Protein AF-A0A1G6SFF8-F1 (afdb_monomer_lite)

Secondary structure (DSSP, 8-state):
----------PPP--TT------EE--TT--EE----S-B-TT--B---PPPPEEEEEEEEEETTEEEEEEEEEEBSSEEEEEEEEESSSSS-EEEEEEE--SGGG-BSS-EEEEEE--HHHHHHHHHHHHHHHHHHGGG-GGGTTHHHHHHHHHHHHHSS---------------EEEEEEEETTS-EEEPPPEEPEE-

Sequence (200 aa):
MLSCIIHIGVQAQAGAANIYGASGSGAAGTTSVDWVLGSISADGIPVSAVLPVHFGAITASFNSNGLLVKWATETETNNDHFDIEVSEDGVYFKKIATIASTAPGGNSTTPLQYEYQSTQTEIALALGLALLCYAGLFSKRKKYRYLPALVLLLAVAAQSSCTKKDRELQTTRHHLYLRIAQVDKDGAKTYSRIIKVTEE

pLDDT: mean 70.11, std 21.37, range [30.0, 97.94]

Organism: Niabella drilacis (strain DSM 25811 / CCM 8410 / CCUG 62505 / LMG 26954 / E90) (NCBI:txid1285928)

Structure (mmCIF, N/CA/C/O backbone):
data_AF-A0A1G6SFF8-F1
#
_entry.id   AF-A0A1G6SFF8-F1
#
loop_
_atom_site.group_PDB
_atom_site.id
_atom_site.type_symbol
_atom_site.label_atom_id
_atom_site.label_alt_id
_atom_site.label_comp_id
_atom_site.label_asym_id
_atom_site.label_entity_id
_atom_site.label_seq_id
_atom_site.pdbx_PDB_ins_code
_atom_site.Cartn_x
_atom_site.Cartn_y
_atom_site.Cartn_z
_atom_site.occupancy
_atom_site.B_iso_or_equiv
_atom_site.auth_seq_id
_atom_site.auth_comp_id
_atom_site.auth_asym_id
_atom_site.auth_atom_id
_atom_site.pdbx_PDB_model_num
ATOM 1 N N . MET A 1 1 ? 6.351 -13.046 -68.580 1.00 37.34 1 MET A N 1
ATOM 2 C CA . MET A 1 1 ? 6.299 -13.765 -67.291 1.00 37.34 1 MET A CA 1
ATOM 3 C C . MET A 1 1 ? 5.370 -12.982 -66.377 1.00 37.34 1 MET A C 1
ATOM 5 O O . MET A 1 1 ? 5.732 -11.882 -65.985 1.00 37.34 1 MET A O 1
ATOM 9 N N . LEU A 1 2 ? 4.142 -13.459 -66.152 1.00 33.34 2 LEU A N 1
ATOM 10 C CA . LEU A 1 2 ? 3.214 -12.827 -65.207 1.00 33.34 2 LEU A CA 1
ATOM 11 C C . LEU A 1 2 ? 3.575 -13.295 -63.792 1.00 33.34 2 LEU A C 1
ATOM 13 O O . LEU A 1 2 ? 3.591 -14.497 -63.540 1.00 33.34 2 LEU A O 1
ATOM 17 N N . SER A 1 3 ? 3.876 -12.358 -62.892 1.00 33.50 3 SER A N 1
ATOM 18 C CA . SER A 1 3 ? 4.116 -12.645 -61.475 1.00 33.50 3 SER A CA 1
ATOM 19 C C . SER A 1 3 ? 2.781 -12.624 -60.730 1.00 33.50 3 SER A C 1
ATOM 21 O O . SER A 1 3 ? 2.080 -11.613 -60.738 1.00 33.50 3 SER A O 1
ATOM 23 N N . CYS A 1 4 ? 2.395 -13.755 -60.140 1.00 30.00 4 CYS A N 1
ATOM 24 C CA . CYS A 1 4 ? 1.180 -13.889 -59.341 1.00 30.00 4 CYS A CA 1
ATOM 25 C C . CYS A 1 4 ? 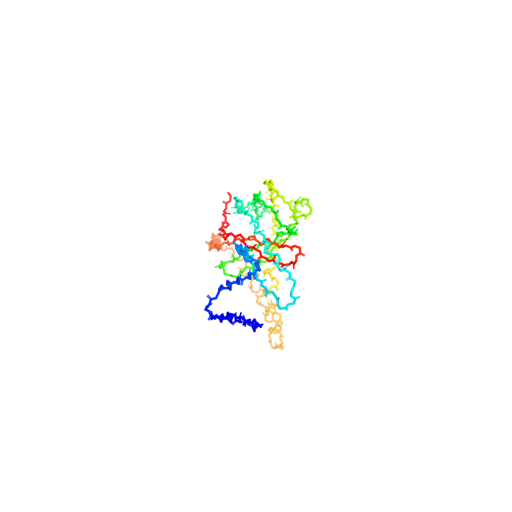1.490 -13.456 -57.899 1.00 30.00 4 CYS A C 1
ATOM 27 O O . CYS A 1 4 ? 2.238 -14.134 -57.198 1.00 30.00 4 CYS A O 1
ATOM 29 N N . ILE A 1 5 ? 0.954 -12.312 -57.464 1.00 43.66 5 ILE A N 1
ATOM 30 C CA . ILE A 1 5 ? 1.076 -11.842 -56.077 1.00 43.66 5 ILE A CA 1
ATOM 31 C C . ILE A 1 5 ? -0.034 -12.504 -55.258 1.00 43.66 5 ILE A C 1
ATOM 33 O O . ILE A 1 5 ? -1.205 -12.140 -55.372 1.00 43.66 5 ILE A O 1
ATOM 37 N N . ILE A 1 6 ? 0.335 -13.481 -54.432 1.00 38.00 6 ILE A N 1
ATOM 38 C CA . ILE A 1 6 ? -0.580 -14.164 -53.514 1.00 38.00 6 ILE A CA 1
ATOM 39 C C . ILE A 1 6 ? -0.851 -13.220 -52.334 1.00 38.00 6 ILE A C 1
ATOM 41 O O . ILE A 1 6 ? 0.015 -13.018 -51.488 1.00 38.00 6 ILE A O 1
ATOM 45 N N . HIS A 1 7 ? -2.042 -12.621 -52.275 1.00 35.09 7 HIS A N 1
ATOM 46 C CA . HIS A 1 7 ? -2.503 -11.921 -51.074 1.00 35.09 7 HIS A CA 1
ATOM 47 C C . HIS A 1 7 ? -3.062 -12.959 -50.097 1.00 35.09 7 HIS A C 1
ATOM 49 O O . HIS A 1 7 ? -4.143 -13.504 -50.316 1.00 35.09 7 HIS A O 1
ATOM 55 N N . ILE A 1 8 ? -2.324 -13.252 -49.026 1.00 44.06 8 ILE A N 1
ATOM 56 C CA . ILE A 1 8 ? -2.819 -14.087 -47.928 1.00 44.06 8 ILE A CA 1
ATOM 57 C C . ILE A 1 8 ? -3.616 -13.173 -46.995 1.00 44.06 8 ILE A C 1
ATOM 59 O O . ILE A 1 8 ? -3.046 -12.407 -46.222 1.00 44.06 8 ILE A O 1
ATOM 63 N N . GLY A 1 9 ? -4.944 -13.211 -47.102 1.00 38.75 9 GLY A N 1
ATOM 64 C CA . GLY A 1 9 ? -5.820 -12.544 -46.144 1.00 38.75 9 GLY A CA 1
ATOM 65 C C . GLY A 1 9 ? -5.800 -13.290 -44.811 1.00 38.75 9 GLY A C 1
ATOM 66 O O . GLY A 1 9 ? -6.226 -14.440 -44.747 1.00 38.75 9 GLY A O 1
ATOM 67 N N . VAL A 1 10 ? -5.314 -12.650 -43.746 1.00 43.84 10 VAL A N 1
ATOM 68 C CA . VAL A 1 10 ? -5.436 -13.168 -42.376 1.00 43.84 10 VAL A CA 1
ATOM 69 C C . VAL A 1 10 ? -6.787 -12.714 -41.829 1.00 43.84 10 VAL A C 1
ATOM 71 O O . VAL A 1 10 ? -6.997 -11.525 -41.598 1.00 43.84 10 VAL A O 1
ATOM 74 N N . GLN A 1 11 ? -7.726 -13.644 -41.646 1.00 40.47 11 GLN A N 1
ATOM 75 C CA . GLN A 1 11 ? -8.959 -13.361 -40.911 1.00 40.47 11 GLN A CA 1
ATOM 76 C C . GLN A 1 11 ? -8.717 -13.602 -39.418 1.00 40.47 11 GLN A C 1
ATOM 78 O O . GLN A 1 11 ? -8.433 -14.723 -39.003 1.00 40.47 11 GLN A O 1
ATOM 83 N N . ALA A 1 12 ? -8.822 -12.543 -38.614 1.00 43.62 12 ALA A N 1
ATOM 84 C CA . ALA A 1 12 ? -8.830 -12.640 -37.160 1.00 43.62 12 ALA A CA 1
ATOM 85 C C . ALA A 1 12 ? -10.272 -12.840 -36.674 1.00 43.62 12 ALA A C 1
ATOM 87 O O . ALA A 1 12 ? -11.146 -12.023 -36.967 1.00 43.62 12 ALA A O 1
ATOM 88 N N . GLN A 1 13 ? -10.527 -13.914 -35.926 1.00 38.78 13 GLN A N 1
ATOM 89 C CA . GLN A 1 13 ? -11.808 -14.136 -35.261 1.00 38.78 13 GLN A CA 1
ATOM 90 C C . GLN A 1 13 ? -11.677 -13.768 -33.783 1.00 38.78 13 GLN A C 1
ATOM 92 O O . GLN A 1 13 ? -10.870 -14.347 -33.059 1.00 38.78 13 GLN A O 1
ATOM 97 N N . ALA A 1 14 ? -12.460 -12.782 -33.344 1.00 37.31 14 ALA A N 1
ATOM 98 C CA . ALA A 1 14 ? -12.463 -12.325 -31.961 1.00 37.31 14 ALA A CA 1
ATOM 99 C C . ALA A 1 14 ? -13.155 -13.360 -31.057 1.00 37.31 14 ALA A C 1
ATOM 101 O O . ALA A 1 14 ? -14.374 -13.522 -31.092 1.00 37.31 14 ALA A O 1
ATOM 102 N N . GLY A 1 15 ? -12.361 -14.061 -30.249 1.00 37.97 15 GLY A N 1
ATOM 103 C CA . GLY A 1 15 ? -12.801 -14.790 -29.061 1.00 37.97 15 GLY A CA 1
ATOM 104 C C . GLY A 1 15 ? -12.336 -14.043 -27.812 1.00 37.97 15 GLY A C 1
ATOM 105 O O . GLY A 1 15 ? -11.288 -13.402 -27.829 1.00 37.97 15 GLY A O 1
ATOM 106 N N . ALA A 1 16 ? -13.143 -14.067 -26.753 1.00 41.59 16 ALA A N 1
ATOM 107 C CA . ALA A 1 16 ? -12.970 -13.230 -25.572 1.00 41.59 16 ALA A CA 1
ATOM 108 C C . ALA A 1 16 ? -11.544 -13.263 -24.968 1.00 41.59 16 ALA A C 1
ATOM 110 O O . ALA A 1 16 ? -10.997 -14.321 -24.666 1.00 41.59 16 ALA A O 1
ATOM 111 N N . ALA A 1 17 ? -11.033 -12.052 -24.726 1.00 44.47 17 ALA A N 1
ATOM 112 C CA . ALA A 1 17 ? -9.990 -11.659 -23.775 1.00 44.47 17 ALA A CA 1
ATOM 113 C C . ALA A 1 17 ? -8.496 -11.838 -24.106 1.00 44.47 17 ALA A C 1
ATOM 115 O O . ALA A 1 17 ? -7.701 -11.381 -23.296 1.00 44.47 17 ALA A O 1
ATOM 116 N N . ASN A 1 18 ? -8.075 -12.347 -25.269 1.00 42.41 18 ASN A N 1
ATOM 117 C CA . ASN A 1 18 ? -6.662 -12.258 -25.684 1.00 42.41 18 ASN A CA 1
ATOM 118 C C . ASN A 1 18 ? -6.544 -12.015 -27.199 1.00 42.41 18 ASN A C 1
ATOM 120 O O . ASN A 1 18 ? -7.033 -12.817 -27.992 1.00 42.41 18 ASN A O 1
ATOM 124 N N . ILE A 1 19 ? -5.894 -10.917 -27.610 1.00 48.34 19 ILE A N 1
ATOM 125 C CA . ILE A 1 19 ? -5.538 -10.673 -29.017 1.00 48.34 19 ILE A CA 1
ATOM 126 C C . ILE A 1 19 ? -4.121 -11.205 -29.235 1.00 48.34 19 ILE A C 1
ATOM 128 O O . ILE A 1 19 ? -3.152 -10.597 -28.794 1.00 48.34 19 ILE A O 1
ATOM 132 N N . TYR A 1 20 ? -3.998 -12.331 -29.936 1.00 44.62 20 TYR A N 1
ATOM 133 C CA . TYR A 1 20 ? -2.717 -12.801 -30.460 1.00 44.62 20 TYR A CA 1
ATOM 134 C C . TYR A 1 20 ? -2.525 -12.195 -31.853 1.00 44.62 20 TYR A C 1
ATOM 136 O O . TYR A 1 20 ? -3.113 -12.660 -32.828 1.00 44.62 20 TYR A O 1
ATOM 144 N N . GLY A 1 21 ? -1.755 -11.113 -31.943 1.00 48.28 21 GLY A N 1
ATOM 145 C CA . GLY A 1 21 ? -1.342 -10.540 -33.220 1.00 48.28 21 GLY A CA 1
ATOM 146 C C . GLY A 1 21 ? -0.004 -11.132 -33.644 1.00 48.28 21 GLY A C 1
ATOM 147 O O . GLY A 1 21 ? 0.991 -10.930 -32.959 1.00 48.28 21 GLY A O 1
ATOM 148 N N . ALA A 1 22 ? 0.039 -11.841 -34.770 1.00 47.97 22 ALA A N 1
ATOM 149 C CA . ALA A 1 22 ? 1.293 -12.179 -35.433 1.00 47.97 22 ALA A CA 1
ATOM 150 C C . ALA A 1 22 ? 1.462 -11.244 -36.633 1.00 47.97 22 ALA A C 1
ATOM 152 O O . ALA A 1 22 ? 0.598 -11.200 -37.509 1.00 47.97 22 ALA A O 1
ATOM 153 N N . SER A 1 23 ? 2.570 -10.507 -36.687 1.00 47.44 23 SER A N 1
ATOM 154 C CA . SER A 1 23 ? 3.011 -9.876 -37.930 1.00 47.44 23 SER A CA 1
ATOM 155 C C . SER A 1 23 ? 4.281 -10.579 -38.389 1.00 47.44 23 SER A C 1
ATOM 157 O O . SER A 1 23 ? 5.197 -10.805 -37.602 1.00 47.44 23 SER A O 1
ATOM 159 N N . GLY A 1 24 ? 4.290 -11.009 -39.647 1.00 45.56 24 GLY A N 1
ATOM 160 C CA . GLY A 1 24 ? 5.451 -11.614 -40.280 1.00 45.56 24 GLY A CA 1
ATOM 161 C C . GLY A 1 24 ? 5.986 -10.667 -41.339 1.00 45.56 24 GLY A C 1
ATOM 162 O O . GLY A 1 24 ? 5.231 -10.201 -42.190 1.00 45.56 24 GLY A O 1
ATOM 163 N N . SER A 1 25 ? 7.291 -10.420 -41.325 1.00 51.31 25 SER A N 1
ATOM 164 C CA . SER A 1 25 ? 7.998 -10.005 -42.532 1.00 51.31 25 SER A CA 1
ATOM 165 C C . SER A 1 25 ? 9.124 -11.000 -42.778 1.00 51.31 25 SER A C 1
ATOM 167 O O . SER A 1 25 ? 9.788 -11.444 -41.841 1.00 51.31 25 SER A O 1
ATOM 169 N N . GLY A 1 26 ? 9.278 -11.425 -44.027 1.00 43.94 26 GLY A N 1
ATOM 170 C CA . GLY A 1 26 ? 10.286 -12.400 -44.411 1.00 43.94 26 GLY A CA 1
ATOM 171 C C . GLY A 1 26 ? 10.585 -12.306 -45.899 1.00 43.94 26 GLY A C 1
ATOM 172 O O . GLY A 1 26 ? 9.676 -12.181 -46.720 1.00 43.94 26 GLY A O 1
ATOM 173 N N . ALA A 1 27 ? 11.869 -12.364 -46.238 1.00 51.72 27 ALA A N 1
ATOM 174 C CA . ALA A 1 27 ? 12.317 -12.780 -47.560 1.00 51.72 27 ALA A CA 1
ATOM 175 C C . ALA A 1 27 ? 12.434 -14.315 -47.575 1.00 51.72 27 ALA A C 1
ATOM 177 O O . ALA A 1 27 ? 12.525 -14.944 -46.520 1.00 51.72 27 ALA A O 1
ATOM 178 N N . ALA A 1 28 ? 12.393 -14.922 -48.765 1.00 42.91 28 ALA A N 1
ATOM 179 C CA . ALA A 1 28 ? 12.311 -16.373 -48.942 1.00 42.91 28 ALA A CA 1
ATOM 180 C C . ALA A 1 28 ? 13.299 -17.151 -48.044 1.00 42.91 28 ALA A C 1
ATOM 182 O O . ALA A 1 28 ? 14.510 -17.065 -48.226 1.00 42.91 28 ALA A O 1
ATOM 183 N N . GLY A 1 29 ? 12.758 -17.930 -47.099 1.00 48.44 29 GLY A N 1
ATOM 184 C CA . GLY A 1 29 ? 13.510 -18.886 -46.279 1.00 48.44 29 GLY A CA 1
ATOM 185 C C . GLY A 1 29 ? 13.591 -18.582 -44.781 1.00 48.44 29 GLY A C 1
ATOM 186 O O . GLY A 1 29 ? 13.942 -19.485 -44.026 1.00 48.44 29 GLY A O 1
ATOM 187 N N . THR A 1 30 ? 13.228 -17.379 -44.320 1.00 41.59 30 THR A N 1
ATOM 188 C CA . THR A 1 30 ? 13.179 -17.059 -42.882 1.00 41.59 30 THR A CA 1
ATOM 189 C C . THR A 1 30 ? 11.940 -16.233 -42.530 1.00 41.59 30 THR A C 1
ATOM 191 O O . THR A 1 30 ? 11.669 -15.191 -43.119 1.00 41.59 30 THR A O 1
ATOM 194 N N . THR A 1 31 ? 11.167 -16.702 -41.549 1.00 48.00 31 THR A N 1
ATOM 195 C CA . THR A 1 31 ? 10.069 -15.943 -40.934 1.00 48.00 31 THR A CA 1
ATOM 196 C C . THR A 1 31 ? 10.403 -15.735 -39.464 1.00 48.00 31 THR A C 1
ATOM 198 O O . THR A 1 31 ? 10.394 -16.696 -38.695 1.00 48.00 31 THR A O 1
ATOM 201 N N . SER A 1 32 ? 10.722 -14.506 -39.064 1.00 45.44 32 SER A N 1
ATOM 202 C CA . SER A 1 32 ? 10.803 -14.140 -37.648 1.00 45.44 32 SER A CA 1
ATOM 203 C C . SER A 1 32 ? 9.406 -13.765 -37.164 1.00 45.44 32 SER A C 1
ATOM 205 O O . SER A 1 32 ? 8.779 -12.873 -37.735 1.00 45.44 32 SER A O 1
ATOM 207 N N . VAL A 1 33 ? 8.917 -14.450 -36.134 1.00 43.28 33 VAL A N 1
ATOM 208 C CA . VAL A 1 33 ? 7.689 -14.078 -35.426 1.00 43.28 33 VAL A CA 1
ATOM 209 C C . VAL A 1 33 ? 8.124 -13.502 -34.090 1.00 43.28 33 VAL A C 1
ATOM 211 O O . VAL A 1 33 ? 8.702 -14.226 -33.281 1.00 43.28 33 VAL A O 1
ATOM 214 N N . ASP A 1 34 ? 7.893 -12.208 -33.891 1.00 49.59 34 ASP A N 1
ATOM 215 C CA . ASP A 1 34 ? 8.161 -11.548 -32.616 1.00 49.59 34 ASP A CA 1
ATOM 216 C C . ASP A 1 34 ? 6.869 -11.529 -31.793 1.00 49.59 34 ASP A C 1
ATOM 218 O O . ASP A 1 34 ? 5.817 -11.097 -32.274 1.00 49.59 34 ASP A O 1
ATOM 222 N N . TRP A 1 35 ? 6.918 -12.070 -30.579 1.00 50.59 35 TRP A N 1
ATOM 223 C CA . TRP A 1 35 ? 5.751 -12.153 -29.703 1.00 50.59 35 TRP A CA 1
ATOM 224 C C . TRP A 1 35 ? 5.698 -10.902 -28.831 1.00 50.59 35 TRP A C 1
ATOM 226 O O . TRP A 1 35 ? 6.384 -10.815 -27.815 1.00 50.59 35 TRP A O 1
ATOM 236 N N . VAL A 1 36 ? 4.864 -9.931 -29.205 1.00 49.44 36 VAL A N 1
ATOM 237 C CA . VAL A 1 36 ? 4.616 -8.755 -28.363 1.00 49.44 36 VAL A CA 1
ATOM 238 C C . VAL A 1 36 ? 3.598 -9.121 -27.280 1.00 49.44 36 VAL A C 1
ATOM 240 O O . VAL A 1 36 ? 2.420 -9.333 -27.567 1.00 49.44 36 VAL A O 1
ATOM 243 N N . LEU A 1 37 ? 4.039 -9.184 -26.021 1.00 49.38 37 LEU A N 1
ATOM 244 C CA . LEU A 1 37 ? 3.152 -9.203 -24.855 1.00 49.38 37 LEU A CA 1
ATOM 245 C C . LEU A 1 37 ? 2.694 -7.764 -24.569 1.00 49.38 37 LEU A C 1
ATOM 247 O O . LEU A 1 37 ? 3.365 -7.028 -23.851 1.00 49.38 37 LEU A O 1
ATOM 251 N N . GLY A 1 38 ? 1.573 -7.337 -25.154 1.00 52.41 38 GLY A N 1
ATOM 252 C CA . GLY A 1 38 ? 1.018 -6.003 -24.909 1.00 52.41 38 GLY A CA 1
ATOM 253 C C . GLY A 1 38 ? -0.333 -5.761 -25.580 1.00 52.41 38 GLY A C 1
ATOM 254 O O . GLY A 1 38 ? -0.743 -6.499 -26.475 1.00 52.41 38 GLY A O 1
ATOM 255 N N . SER A 1 39 ? -1.040 -4.720 -25.139 1.00 52.16 39 SER A N 1
ATOM 256 C CA . SER A 1 39 ? -2.252 -4.211 -25.784 1.00 52.16 39 SER A CA 1
ATOM 257 C C . SER A 1 39 ? -1.887 -3.140 -26.817 1.00 52.16 39 SER A C 1
ATOM 259 O O . SER A 1 39 ? -1.159 -2.193 -26.529 1.00 52.16 39 SER A O 1
ATOM 261 N N . ILE A 1 40 ? -2.402 -3.282 -28.040 1.00 47.31 40 ILE A N 1
ATOM 262 C CA . ILE A 1 40 ? -2.251 -2.274 -29.096 1.00 47.31 40 ILE A CA 1
ATOM 263 C C . ILE A 1 40 ? -3.380 -1.252 -28.920 1.00 47.31 40 ILE A C 1
ATOM 265 O O . ILE A 1 40 ? -4.554 -1.595 -29.061 1.00 47.31 40 ILE A O 1
ATOM 269 N N . SER A 1 41 ? -3.038 -0.005 -28.594 1.00 50.75 41 SER A N 1
ATOM 270 C CA . SER A 1 41 ? -3.961 1.129 -28.693 1.00 50.75 41 SER A CA 1
ATOM 271 C C . SER A 1 41 ? -4.032 1.598 -30.153 1.00 50.75 41 SER A C 1
ATOM 273 O O . SER A 1 41 ? -3.058 1.494 -30.901 1.00 50.75 41 SER A O 1
ATOM 275 N N . ALA A 1 42 ? -5.195 2.095 -30.585 1.00 49.03 42 ALA A N 1
ATOM 276 C CA . ALA A 1 42 ? -5.444 2.490 -31.979 1.00 49.03 42 ALA A CA 1
ATOM 277 C C . ALA A 1 42 ? -4.527 3.626 -32.487 1.00 49.03 42 ALA A C 1
ATOM 279 O O . ALA A 1 42 ? -4.451 3.852 -33.692 1.00 49.03 42 ALA A O 1
ATOM 280 N N . ASP A 1 43 ? -3.798 4.284 -31.584 1.00 54.97 43 ASP A N 1
ATOM 281 C CA . ASP A 1 43 ? -2.945 5.438 -31.873 1.00 54.97 43 ASP A CA 1
ATOM 282 C C . ASP A 1 43 ? -1.460 5.071 -32.066 1.00 54.97 43 ASP A C 1
ATOM 284 O O . ASP A 1 43 ? -0.617 5.951 -32.225 1.00 54.97 43 ASP A O 1
ATOM 288 N N . GLY A 1 44 ? -1.105 3.777 -32.058 1.00 45.84 44 GLY A N 1
ATOM 289 C CA . GLY A 1 44 ? 0.257 3.317 -32.365 1.00 45.84 44 GLY A CA 1
ATOM 290 C C . GLY A 1 44 ? 1.314 3.656 -31.305 1.00 45.84 44 GLY A C 1
ATOM 291 O O . GLY A 1 44 ? 2.505 3.468 -31.549 1.00 45.84 44 GLY A O 1
ATOM 292 N N . ILE A 1 45 ? 0.900 4.127 -30.126 1.00 50.91 45 ILE A N 1
ATOM 293 C CA . ILE A 1 45 ? 1.784 4.294 -28.972 1.00 50.91 45 ILE A CA 1
ATOM 294 C C . ILE A 1 45 ? 1.943 2.916 -28.313 1.00 50.91 45 ILE A C 1
ATOM 296 O O . ILE A 1 45 ? 0.934 2.345 -27.886 1.00 50.91 45 ILE A O 1
ATOM 300 N N . PRO A 1 46 ? 3.164 2.358 -28.200 1.00 46.91 46 PRO A N 1
ATOM 301 C CA . PRO A 1 46 ? 3.367 1.140 -27.434 1.00 46.91 46 PRO A CA 1
ATOM 302 C C . PRO A 1 46 ? 2.983 1.423 -25.982 1.00 46.91 46 PRO A C 1
ATOM 304 O O . PRO A 1 46 ? 3.658 2.181 -25.285 1.00 46.91 46 PRO A O 1
ATOM 307 N N . VAL A 1 47 ? 1.879 0.833 -25.525 1.00 48.16 47 VAL A N 1
ATOM 308 C CA . VAL A 1 47 ? 1.570 0.796 -24.099 1.00 48.16 47 VAL A CA 1
ATOM 309 C C . VAL A 1 47 ? 2.582 -0.174 -23.514 1.00 48.16 47 VAL A C 1
ATOM 311 O O . VAL A 1 47 ? 2.483 -1.383 -23.723 1.00 48.16 47 VAL A O 1
ATOM 314 N N . SER A 1 48 ? 3.627 0.361 -22.882 1.00 44.75 48 SER A N 1
ATOM 315 C CA . SER A 1 48 ? 4.582 -0.456 -22.145 1.00 44.75 48 SER A CA 1
ATOM 316 C C . SER A 1 48 ? 3.773 -1.266 -21.141 1.00 44.75 48 SER A C 1
ATOM 318 O O . SER A 1 48 ? 3.104 -0.693 -20.281 1.00 44.75 48 SER A O 1
ATOM 320 N N . ALA A 1 49 ? 3.758 -2.590 -21.289 1.00 48.50 49 ALA A N 1
ATOM 321 C CA . ALA A 1 49 ? 3.242 -3.468 -20.257 1.00 48.50 49 ALA A CA 1
ATOM 322 C C . ALA A 1 49 ? 4.195 -3.323 -19.068 1.00 48.50 49 ALA A C 1
ATOM 324 O O . ALA A 1 49 ? 5.223 -3.994 -18.990 1.00 48.50 49 ALA A O 1
ATOM 325 N N . VAL A 1 50 ? 3.907 -2.348 -18.204 1.00 49.09 50 VAL A N 1
ATOM 326 C CA . VAL A 1 50 ? 4.689 -2.078 -17.004 1.00 49.09 50 VAL A CA 1
ATOM 3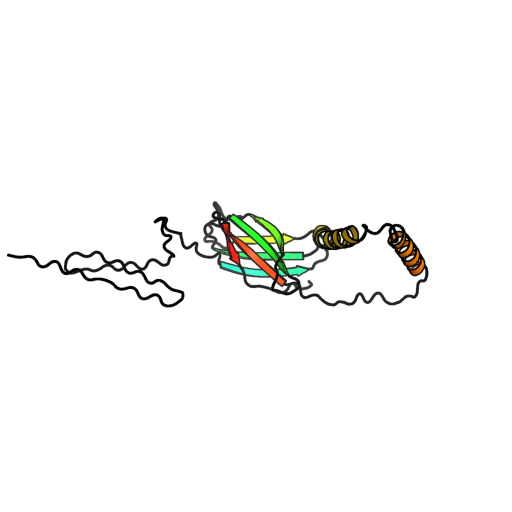27 C C . VAL A 1 50 ? 4.661 -3.355 -16.177 1.00 49.09 50 VAL A C 1
ATOM 329 O O . VAL A 1 50 ? 3.599 -3.862 -15.812 1.00 49.09 50 VAL A O 1
ATOM 332 N N . LEU A 1 51 ? 5.843 -3.923 -15.955 1.00 53.06 51 LEU A N 1
ATOM 333 C CA . LEU A 1 51 ? 5.999 -5.128 -15.157 1.00 53.06 51 LEU A CA 1
ATOM 334 C C . LEU A 1 51 ? 5.558 -4.812 -13.716 1.00 53.06 51 LEU A C 1
ATOM 336 O O . LEU A 1 51 ? 6.074 -3.855 -13.132 1.00 53.06 51 LEU A O 1
ATOM 340 N N . PRO A 1 52 ? 4.599 -5.568 -13.151 1.00 59.41 52 PRO A N 1
ATOM 341 C CA . PRO A 1 52 ? 4.079 -5.331 -11.809 1.00 59.41 52 PRO A CA 1
ATOM 342 C C . PRO A 1 52 ? 5.189 -5.292 -10.755 1.00 59.41 52 PRO A C 1
ATOM 344 O O . PRO A 1 52 ? 6.113 -6.106 -10.793 1.00 59.41 52 PRO A O 1
ATOM 347 N N . VAL A 1 53 ? 5.072 -4.405 -9.761 1.00 71.25 53 VAL A N 1
ATOM 348 C CA . VAL A 1 53 ? 5.875 -4.527 -8.535 1.00 71.25 53 VAL A CA 1
ATOM 349 C C . VAL A 1 53 ? 5.630 -5.897 -7.906 1.00 71.25 53 VAL A C 1
ATOM 351 O O . VAL A 1 53 ? 4.490 -6.281 -7.631 1.00 71.25 53 VAL A O 1
ATOM 354 N N . HIS A 1 54 ? 6.713 -6.617 -7.622 1.00 77.62 54 HIS A N 1
ATOM 355 C CA . HIS A 1 54 ? 6.647 -7.855 -6.861 1.00 77.62 54 HIS A CA 1
ATOM 356 C C . HIS A 1 54 ? 6.682 -7.525 -5.370 1.00 77.62 54 HIS A C 1
ATOM 358 O O . HIS A 1 54 ? 7.724 -7.185 -4.808 1.00 77.62 54 HIS A O 1
ATOM 364 N N . PHE A 1 55 ? 5.514 -7.580 -4.729 1.00 85.00 55 PHE A N 1
ATOM 365 C CA . PHE A 1 55 ? 5.404 -7.421 -3.282 1.00 85.00 55 PHE A CA 1
ATOM 366 C C . PHE A 1 55 ? 5.942 -8.658 -2.559 1.00 85.00 55 PHE A C 1
ATOM 368 O O . PHE A 1 55 ? 5.503 -9.778 -2.821 1.00 85.00 55 PHE A O 1
ATOM 375 N N . GLY A 1 56 ? 6.826 -8.431 -1.591 1.00 81.50 56 GLY A N 1
ATOM 376 C CA . GLY A 1 56 ? 7.286 -9.443 -0.649 1.00 81.50 56 GLY A CA 1
ATOM 377 C C . GLY A 1 56 ? 6.297 -9.654 0.505 1.00 81.50 56 GLY A C 1
ATOM 378 O O . GLY A 1 56 ? 5.074 -9.737 0.336 1.00 81.50 56 GLY A O 1
ATOM 379 N N . ALA A 1 57 ? 6.824 -9.761 1.725 1.00 86.69 57 ALA A N 1
ATOM 380 C CA . ALA A 1 57 ? 5.995 -9.840 2.922 1.00 86.69 57 ALA A CA 1
ATOM 381 C C . ALA A 1 57 ? 5.285 -8.502 3.184 1.00 86.69 57 ALA A C 1
ATOM 383 O O . ALA A 1 57 ? 5.898 -7.441 3.105 1.00 86.69 57 ALA A O 1
ATOM 384 N N . ILE A 1 58 ? 3.997 -8.579 3.521 1.00 94.44 58 ILE A N 1
ATOM 385 C CA . ILE A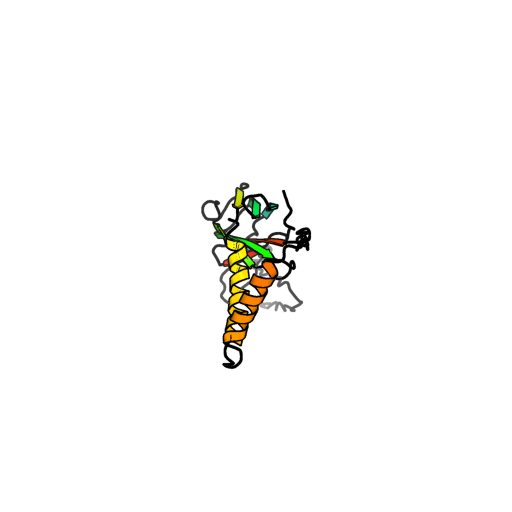 1 58 ? 3.184 -7.447 3.965 1.00 94.44 58 ILE A CA 1
ATOM 386 C C . ILE A 1 58 ? 2.602 -7.832 5.315 1.00 94.44 58 ILE A C 1
ATOM 388 O O . ILE A 1 58 ? 1.991 -8.900 5.437 1.00 94.44 58 ILE A O 1
ATOM 392 N N . THR A 1 59 ? 2.786 -6.969 6.304 1.00 95.31 59 THR A N 1
ATOM 393 C CA . THR A 1 59 ? 2.206 -7.107 7.636 1.00 95.31 59 THR A CA 1
ATOM 394 C C . THR A 1 59 ? 1.510 -5.812 8.027 1.00 95.31 59 THR A C 1
ATOM 396 O O . THR A 1 59 ? 1.923 -4.716 7.643 1.00 95.31 59 THR A O 1
ATOM 399 N N . ALA A 1 60 ? 0.417 -5.948 8.771 1.00 94.44 60 ALA A N 1
ATOM 400 C CA . ALA A 1 60 ? -0.305 -4.819 9.325 1.00 94.44 60 ALA A CA 1
ATOM 401 C C . ALA A 1 60 ? -0.817 -5.182 10.718 1.00 94.44 60 ALA A C 1
ATOM 403 O O . ALA A 1 60 ? -1.525 -6.182 10.864 1.00 94.44 60 ALA A O 1
ATOM 404 N N . SER A 1 61 ? -0.467 -4.379 11.719 1.00 92.12 61 SER A N 1
ATOM 405 C CA . SER A 1 61 ? -0.883 -4.580 13.105 1.00 92.12 61 SER A CA 1
ATOM 406 C C . SER A 1 61 ? -1.298 -3.271 13.768 1.00 92.12 61 SER A C 1
ATOM 408 O O . SER A 1 61 ? -0.774 -2.203 13.461 1.00 92.12 61 SER A O 1
ATOM 410 N N . PHE A 1 62 ? -2.251 -3.343 14.688 1.00 88.56 62 PHE A N 1
ATOM 411 C CA . PHE A 1 62 ? -2.533 -2.253 15.610 1.00 88.56 62 PHE A CA 1
ATOM 412 C C . PHE A 1 62 ? -1.602 -2.337 16.817 1.00 88.56 62 PHE A C 1
ATOM 414 O O . PHE A 1 62 ? -1.568 -3.359 17.499 1.00 88.56 62 PHE A O 1
ATOM 421 N N . ASN A 1 63 ? -0.902 -1.239 17.093 1.00 87.12 63 ASN A N 1
ATOM 422 C CA . ASN A 1 63 ? -0.098 -1.038 18.294 1.00 87.12 63 ASN A CA 1
ATOM 423 C C . ASN A 1 63 ? -0.618 0.165 19.103 1.00 87.12 63 ASN A C 1
ATOM 425 O O . ASN A 1 63 ? -1.601 0.816 18.737 1.00 87.12 63 ASN A O 1
ATOM 429 N N . SER A 1 64 ? 0.058 0.494 20.207 1.00 82.12 64 SER A N 1
ATOM 430 C CA . SER A 1 64 ? -0.304 1.624 21.079 1.00 82.12 64 SER A CA 1
ATOM 431 C C . SER A 1 64 ? -0.295 2.989 20.380 1.00 82.12 64 SER A C 1
ATOM 433 O O . SER A 1 64 ? -0.908 3.929 20.883 1.00 82.12 64 SER A O 1
ATOM 435 N N . ASN A 1 65 ? 0.369 3.102 19.228 1.00 81.19 65 ASN A N 1
ATOM 436 C CA . ASN A 1 65 ? 0.490 4.325 18.443 1.00 81.19 65 ASN A CA 1
ATOM 437 C C . ASN A 1 65 ? -0.472 4.367 17.243 1.00 81.19 65 ASN A C 1
ATOM 439 O O . ASN A 1 65 ? -0.598 5.423 16.626 1.00 81.19 65 ASN A O 1
ATOM 443 N N . GLY A 1 66 ? -1.182 3.275 16.937 1.00 86.81 66 GLY A N 1
ATOM 444 C CA . GLY A 1 66 ? -2.133 3.166 15.828 1.00 86.81 66 GLY A CA 1
ATOM 445 C C . GLY A 1 66 ? -1.842 1.983 14.900 1.00 86.81 66 GLY A C 1
ATOM 446 O O . GLY A 1 66 ? -1.235 0.996 15.303 1.00 86.81 66 GLY A O 1
ATOM 447 N N . LEU A 1 67 ? -2.297 2.075 13.650 1.00 90.81 67 LEU A N 1
ATOM 448 C CA . LEU A 1 67 ? -2.027 1.095 12.601 1.00 90.81 67 LEU A CA 1
ATOM 449 C C . LEU A 1 67 ? -0.577 1.208 12.110 1.00 90.81 67 LEU A C 1
ATOM 451 O O . LEU A 1 67 ? -0.196 2.232 11.542 1.00 90.81 67 LEU A O 1
ATOM 455 N N . LEU A 1 68 ? 0.189 0.136 12.281 1.00 93.81 68 LEU A N 1
ATOM 456 C CA . LEU A 1 68 ? 1.513 -0.071 11.711 1.00 93.81 68 LEU A CA 1
ATOM 457 C C . LEU A 1 68 ? 1.400 -0.965 10.478 1.00 93.81 68 LEU A C 1
ATOM 459 O O . LEU A 1 68 ? 0.843 -2.057 10.550 1.00 93.81 68 LEU A O 1
ATOM 463 N N . VAL A 1 69 ? 1.955 -0.524 9.355 1.00 95.81 69 VAL A N 1
ATOM 464 C CA . VAL A 1 69 ? 1.984 -1.264 8.089 1.00 95.81 69 VAL A CA 1
ATOM 465 C C . VAL A 1 69 ? 3.426 -1.367 7.628 1.00 95.81 69 VAL A C 1
ATOM 467 O O . VAL A 1 69 ? 4.111 -0.353 7.504 1.00 95.81 69 VAL A O 1
ATOM 470 N N . LYS A 1 70 ? 3.883 -2.587 7.349 1.00 96.75 70 LYS A N 1
ATOM 471 C CA . LYS A 1 70 ? 5.229 -2.860 6.840 1.00 96.75 70 LYS A CA 1
ATOM 472 C C . LYS A 1 70 ? 5.132 -3.702 5.585 1.00 96.75 70 LYS A C 1
ATOM 474 O O . LYS A 1 70 ? 4.394 -4.687 5.546 1.00 96.75 70 LYS A O 1
ATOM 479 N N . TRP A 1 71 ? 5.880 -3.319 4.561 1.00 96.81 71 TR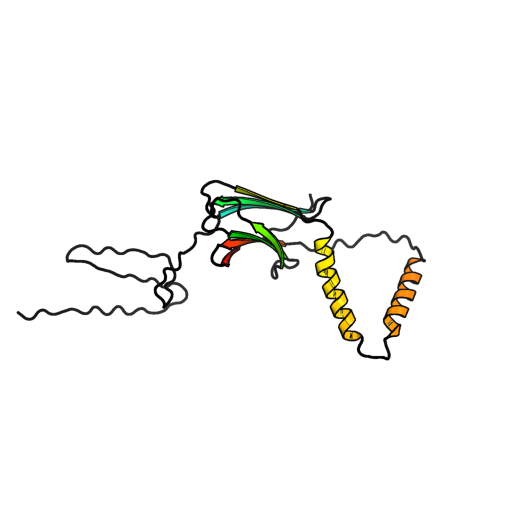P A N 1
ATOM 480 C CA . TRP A 1 71 ? 5.986 -4.107 3.342 1.00 96.81 71 TRP A CA 1
ATOM 481 C C . TRP A 1 71 ? 7.373 -4.011 2.733 1.00 96.81 71 TRP A C 1
ATOM 483 O O . TRP A 1 71 ? 8.140 -3.087 3.008 1.00 96.81 71 TRP A O 1
ATOM 493 N N . ALA A 1 72 ? 7.674 -4.986 1.884 1.00 94.06 72 ALA A N 1
ATOM 494 C CA . ALA A 1 72 ? 8.845 -4.960 1.032 1.00 94.06 72 ALA A CA 1
ATOM 495 C C . ALA A 1 72 ? 8.445 -5.127 -0.433 1.00 94.06 72 ALA A C 1
ATOM 497 O O . ALA A 1 72 ? 7.471 -5.817 -0.750 1.00 94.06 72 ALA A O 1
ATOM 498 N N . THR A 1 73 ? 9.217 -4.519 -1.319 1.00 94.06 73 THR A N 1
ATOM 499 C CA . THR A 1 73 ? 9.210 -4.801 -2.754 1.00 94.06 73 THR A CA 1
ATOM 500 C C . THR A 1 73 ? 10.463 -5.597 -3.084 1.00 94.06 73 THR A C 1
ATOM 502 O O . THR A 1 73 ? 11.522 -5.318 -2.534 1.00 94.06 73 THR A O 1
ATOM 505 N N . GLU A 1 74 ? 10.356 -6.621 -3.927 1.00 90.69 74 GLU A N 1
ATOM 506 C CA . GLU A 1 74 ? 11.518 -7.363 -4.437 1.00 90.69 74 GLU A CA 1
ATOM 507 C C . GLU A 1 74 ? 12.145 -6.624 -5.621 1.00 90.69 74 GLU A C 1
ATOM 509 O O . GLU A 1 74 ? 13.365 -6.481 -5.703 1.00 90.69 74 GLU A O 1
ATOM 514 N N . THR A 1 75 ? 11.288 -6.103 -6.502 1.00 87.88 75 THR A N 1
ATOM 515 C CA . THR A 1 75 ? 11.645 -5.259 -7.642 1.00 87.88 75 THR A CA 1
ATOM 516 C C . THR A 1 75 ? 10.605 -4.163 -7.841 1.00 87.88 75 THR A C 1
ATOM 518 O O . THR A 1 75 ? 9.413 -4.365 -7.597 1.00 87.88 75 THR A O 1
ATOM 521 N N . GLU A 1 76 ? 11.049 -3.017 -8.351 1.00 91.75 76 GLU A N 1
ATOM 522 C CA . GLU A 1 76 ? 10.201 -1.899 -8.755 1.00 91.75 76 GLU A CA 1
ATOM 523 C C . GLU A 1 76 ? 10.495 -1.492 -10.194 1.00 91.75 76 GLU A C 1
ATOM 525 O O . GLU A 1 76 ? 11.649 -1.464 -10.623 1.00 91.75 76 GLU A O 1
ATOM 530 N N . THR A 1 77 ? 9.450 -1.181 -10.956 1.00 88.81 77 THR A N 1
ATOM 531 C CA . THR A 1 77 ? 9.563 -0.675 -12.324 1.00 88.81 77 THR A CA 1
ATOM 532 C C . THR A 1 77 ? 8.547 0.433 -12.521 1.00 88.81 77 THR A C 1
ATOM 534 O O . THR A 1 77 ? 7.368 0.248 -12.229 1.00 88.81 77 THR A O 1
ATOM 537 N N . ASN A 1 78 ? 9.018 1.584 -13.000 1.00 92.00 78 ASN A N 1
ATOM 538 C CA . ASN A 1 78 ? 8.208 2.778 -13.248 1.00 92.00 78 ASN A CA 1
ATOM 539 C C . ASN A 1 78 ? 7.328 3.215 -12.057 1.00 92.00 78 ASN A C 1
ATOM 541 O O . ASN A 1 78 ? 6.274 3.814 -12.242 1.00 92.00 78 ASN A O 1
ATOM 545 N N . ASN A 1 79 ? 7.733 2.906 -10.827 1.00 94.25 79 ASN A N 1
ATOM 546 C CA . ASN A 1 79 ? 6.924 3.145 -9.644 1.00 94.25 79 ASN A CA 1
ATOM 547 C C . ASN A 1 79 ? 6.993 4.615 -9.210 1.00 94.25 79 ASN A C 1
ATOM 549 O O . ASN A 1 79 ? 8.084 5.171 -9.074 1.00 94.25 79 ASN A O 1
ATOM 553 N N . ASP A 1 80 ? 5.843 5.238 -8.970 1.00 95.44 80 ASP A N 1
ATOM 554 C CA . ASP A 1 80 ? 5.770 6.595 -8.427 1.00 95.44 80 ASP A CA 1
ATOM 555 C C . ASP A 1 80 ? 5.571 6.548 -6.909 1.00 95.44 80 ASP A C 1
ATOM 557 O O . ASP A 1 80 ? 6.382 7.068 -6.136 1.00 95.44 80 ASP A O 1
ATOM 561 N N . HIS A 1 81 ? 4.522 5.856 -6.461 1.00 97.31 81 HIS A N 1
ATOM 562 C CA . HIS A 1 81 ? 4.172 5.757 -5.049 1.00 97.31 81 HIS A CA 1
ATOM 563 C C . HIS A 1 81 ? 3.309 4.534 -4.731 1.00 97.31 81 HIS A C 1
ATOM 565 O O . HIS A 1 81 ? 2.806 3.825 -5.599 1.00 97.31 81 HIS A O 1
ATOM 571 N N . PHE A 1 82 ? 3.096 4.326 -3.437 1.00 97.94 82 PHE A N 1
ATOM 572 C CA . PHE A 1 82 ? 2.179 3.349 -2.881 1.00 97.94 82 PHE A CA 1
ATOM 573 C C . PHE A 1 82 ? 1.034 4.054 -2.162 1.00 97.94 82 PHE A C 1
ATOM 575 O O . PHE A 1 82 ? 1.256 4.879 -1.279 1.00 97.94 82 PHE A O 1
ATOM 582 N N . ASP A 1 83 ? -0.193 3.693 -2.503 1.00 97.50 83 ASP A N 1
ATOM 583 C CA . ASP A 1 83 ? -1.393 4.054 -1.763 1.00 97.50 83 ASP A CA 1
ATOM 584 C C . ASP A 1 83 ? -1.726 2.930 -0.769 1.00 97.50 83 ASP A C 1
ATOM 586 O O . ASP A 1 83 ? -1.935 1.778 -1.153 1.00 97.50 83 ASP A O 1
ATOM 590 N N . ILE A 1 84 ? -1.798 3.261 0.519 1.00 96.44 84 ILE A N 1
ATOM 591 C CA . ILE A 1 84 ? -2.240 2.328 1.560 1.00 96.44 84 ILE A CA 1
ATOM 592 C C . ILE A 1 84 ? -3.751 2.445 1.677 1.00 96.44 84 ILE A C 1
ATOM 594 O O . ILE A 1 84 ? -4.278 3.527 1.955 1.00 96.44 84 ILE A O 1
ATOM 598 N N . GLU A 1 85 ? -4.450 1.330 1.482 1.00 95.50 85 GLU A N 1
ATOM 599 C CA . GLU A 1 85 ? -5.905 1.294 1.491 1.00 95.50 85 GLU A CA 1
ATOM 600 C C . GLU A 1 85 ? -6.437 0.279 2.504 1.00 95.50 85 GLU A C 1
ATOM 602 O O . GLU A 1 85 ? -5.954 -0.851 2.597 1.00 95.50 85 GLU A O 1
ATOM 607 N N . VAL A 1 86 ? -7.477 0.672 3.239 1.00 93.75 86 VAL A N 1
ATOM 608 C CA . VAL A 1 86 ? -8.136 -0.164 4.251 1.00 93.75 86 VAL A CA 1
ATOM 609 C C . VAL A 1 86 ? -9.611 -0.356 3.940 1.00 93.75 86 VAL A C 1
ATOM 611 O O . VAL A 1 86 ? -10.232 0.478 3.282 1.00 93.75 86 VAL A O 1
ATOM 614 N N . SER A 1 87 ? -10.178 -1.454 4.419 1.00 90.38 87 SER A N 1
ATOM 615 C CA . SER A 1 87 ? -11.572 -1.820 4.201 1.00 90.38 87 SER A CA 1
ATOM 616 C C . SER A 1 87 ? -12.143 -2.538 5.419 1.00 90.38 87 SER A C 1
ATOM 618 O O . SER A 1 87 ? -11.486 -3.399 5.998 1.00 90.38 87 SER A O 1
ATOM 620 N N . GLU A 1 88 ? -13.376 -2.207 5.794 1.00 89.69 88 GLU A N 1
ATOM 621 C CA . GLU A 1 88 ? -14.103 -2.891 6.874 1.00 89.69 88 GLU A CA 1
ATOM 622 C C . GLU A 1 88 ? -14.809 -4.170 6.393 1.00 89.69 88 GLU A C 1
ATOM 624 O O . GLU A 1 88 ? -15.160 -5.026 7.204 1.00 89.69 88 GLU A O 1
ATOM 629 N N . ASP A 1 89 ? -15.011 -4.315 5.080 1.00 86.00 89 ASP A N 1
ATOM 630 C CA . ASP A 1 89 ? -15.745 -5.427 4.464 1.00 86.00 89 ASP A CA 1
ATOM 631 C C . ASP A 1 89 ? -14.901 -6.269 3.493 1.00 86.00 89 ASP A C 1
ATOM 633 O O . ASP A 1 89 ? -15.348 -7.316 3.028 1.00 86.00 89 ASP A O 1
ATOM 637 N N . GLY A 1 90 ? -13.670 -5.840 3.204 1.00 86.06 90 GLY A N 1
ATOM 638 C CA . GLY A 1 90 ? -12.772 -6.478 2.245 1.00 86.06 90 GLY A CA 1
ATOM 639 C C . GLY A 1 90 ? -13.171 -6.262 0.781 1.00 86.06 90 GLY A C 1
ATOM 640 O O . GLY A 1 90 ? -12.560 -6.870 -0.096 1.00 86.06 90 GLY A O 1
ATOM 641 N N . VAL A 1 91 ? -14.170 -5.415 0.508 1.00 87.00 91 VAL A N 1
ATOM 642 C CA . VAL A 1 91 ? -14.705 -5.133 -0.832 1.00 87.00 91 VAL A CA 1
ATOM 643 C C . VAL A 1 91 ? -14.475 -3.671 -1.201 1.00 87.00 91 VAL A C 1
ATOM 645 O O . VAL A 1 91 ? -13.875 -3.383 -2.238 1.00 87.00 91 VAL A O 1
ATOM 648 N N . TYR A 1 92 ? -14.904 -2.740 -0.347 1.00 89.94 92 TYR A N 1
ATOM 649 C CA . TYR A 1 92 ? -14.723 -1.308 -0.562 1.00 89.94 92 TYR A CA 1
ATOM 650 C C . TYR A 1 92 ? -13.516 -0.810 0.220 1.00 89.94 92 TYR A C 1
ATOM 652 O O . TYR A 1 92 ? -13.508 -0.791 1.451 1.00 89.94 92 TYR A O 1
ATOM 660 N N . PHE A 1 93 ? -12.489 -0.394 -0.514 1.00 93.06 93 PHE A N 1
ATOM 661 C CA . PHE A 1 93 ? -11.235 0.087 0.048 1.00 93.06 93 PHE A CA 1
ATOM 662 C C . PHE A 1 93 ? -11.161 1.608 0.003 1.00 93.06 93 PHE A C 1
ATOM 664 O O . PHE A 1 93 ? -11.463 2.239 -1.011 1.00 93.06 93 PHE A O 1
ATOM 671 N N . LYS A 1 94 ? -10.726 2.195 1.115 1.00 92.19 94 LYS A N 1
ATOM 672 C CA . LYS A 1 94 ? -10.480 3.623 1.267 1.00 92.19 94 LYS A CA 1
ATOM 673 C C . LYS A 1 94 ? -8.992 3.861 1.460 1.00 92.19 94 LYS A C 1
ATOM 675 O O . LYS A 1 94 ? -8.375 3.271 2.344 1.00 92.19 94 LYS A O 1
ATOM 680 N N . LYS A 1 95 ? -8.440 4.786 0.680 1.00 94.94 95 LYS A N 1
ATOM 681 C CA . LYS A 1 95 ? -7.073 5.261 0.870 1.00 94.94 95 LYS A CA 1
ATOM 682 C C . LYS A 1 95 ? -6.918 6.016 2.191 1.00 94.94 95 LYS A C 1
ATOM 684 O O . LYS A 1 95 ? -7.709 6.915 2.480 1.00 94.94 95 LYS A O 1
ATOM 689 N N . ILE A 1 96 ? -5.874 5.673 2.943 1.00 93.75 96 ILE A N 1
ATOM 690 C CA . ILE A 1 96 ? -5.492 6.337 4.197 1.00 93.75 96 ILE A CA 1
ATOM 691 C C . ILE A 1 96 ? -4.134 7.035 4.123 1.00 93.75 96 ILE A C 1
ATOM 693 O O . ILE A 1 96 ? -3.912 7.974 4.877 1.00 93.75 96 ILE A O 1
ATOM 697 N N . ALA A 1 97 ? -3.246 6.624 3.215 1.00 94.50 97 ALA A N 1
ATOM 698 C CA . ALA A 1 97 ? -1.937 7.247 3.051 1.00 94.50 97 ALA A CA 1
ATOM 699 C C . ALA A 1 97 ? -1.379 7.042 1.643 1.00 94.50 97 ALA A C 1
ATOM 701 O O . ALA A 1 97 ? -1.755 6.095 0.952 1.00 94.50 97 ALA A O 1
ATOM 702 N N . THR A 1 98 ? -0.452 7.917 1.263 1.00 96.88 98 THR A N 1
ATOM 703 C CA . THR A 1 98 ? 0.370 7.800 0.057 1.00 96.88 98 THR A CA 1
ATOM 704 C C . THR A 1 98 ? 1.838 7.890 0.463 1.00 96.88 98 THR A C 1
ATOM 706 O O . THR A 1 98 ? 2.221 8.819 1.173 1.00 96.88 98 THR A O 1
ATOM 709 N N . ILE A 1 99 ? 2.648 6.935 0.012 1.00 97.19 99 ILE A N 1
ATOM 710 C CA . ILE A 1 99 ? 4.062 6.781 0.360 1.00 97.19 99 ILE A CA 1
ATOM 711 C C . ILE A 1 99 ? 4.865 6.731 -0.935 1.00 97.19 99 ILE A C 1
ATOM 713 O O . ILE A 1 99 ? 4.703 5.806 -1.725 1.00 97.19 99 ILE A O 1
ATOM 717 N N . ALA A 1 100 ? 5.706 7.737 -1.171 1.00 97.38 100 ALA A N 1
ATOM 718 C CA . ALA A 1 100 ? 6.527 7.810 -2.378 1.00 97.38 100 ALA A CA 1
ATOM 719 C C . ALA A 1 100 ? 7.489 6.614 -2.479 1.00 97.38 100 ALA A C 1
ATOM 721 O O . ALA A 1 100 ? 8.001 6.135 -1.462 1.00 97.38 100 ALA A O 1
ATOM 722 N N . SER A 1 101 ? 7.753 6.150 -3.703 1.00 96.19 101 SER A N 1
ATOM 723 C CA . SER A 1 101 ? 8.807 5.163 -3.939 1.00 96.19 101 SER A CA 1
ATOM 724 C C . SER A 1 101 ? 10.160 5.723 -3.490 1.00 96.19 101 SER A C 1
ATOM 726 O O . SER A 1 101 ? 10.486 6.885 -3.737 1.00 96.19 101 SER A O 1
ATOM 728 N N . THR A 1 102 ? 10.964 4.882 -2.839 1.00 96.19 102 THR A N 1
ATOM 729 C CA . THR A 1 102 ? 12.364 5.204 -2.515 1.00 96.19 102 THR A CA 1
ATOM 730 C C . THR A 1 102 ? 13.328 4.747 -3.610 1.00 96.19 102 THR A C 1
ATOM 732 O O . THR A 1 102 ? 14.518 5.061 -3.559 1.00 96.19 102 THR A O 1
ATOM 735 N N . ALA A 1 103 ? 12.825 4.033 -4.622 1.00 93.88 103 ALA A N 1
ATOM 736 C CA . ALA A 1 103 ? 13.613 3.552 -5.739 1.00 93.88 103 ALA A CA 1
ATOM 737 C C . ALA A 1 103 ? 14.100 4.731 -6.605 1.00 93.88 103 ALA A C 1
ATOM 739 O O . ALA A 1 103 ? 13.288 5.565 -7.026 1.00 93.88 103 ALA A O 1
ATOM 740 N N . PRO A 1 104 ? 15.403 4.817 -6.935 1.00 93.19 104 PRO A N 1
ATOM 741 C CA . PRO A 1 104 ? 15.920 5.864 -7.808 1.00 93.19 104 PRO A CA 1
ATOM 742 C C . PRO A 1 104 ? 15.191 5.884 -9.155 1.00 93.19 104 PRO A C 1
ATOM 744 O O . PRO A 1 104 ? 15.200 4.916 -9.915 1.00 93.19 104 PRO A O 1
ATOM 747 N N . GLY A 1 105 ? 14.513 6.994 -9.448 1.00 91.62 105 GLY A N 1
ATOM 748 C CA . GLY A 1 105 ? 13.722 7.123 -10.670 1.00 91.62 105 GLY A CA 1
ATOM 749 C C . GLY A 1 105 ? 12.549 6.138 -10.772 1.00 91.62 105 GLY A C 1
ATOM 750 O O . GLY A 1 105 ? 12.049 5.950 -11.880 1.00 91.62 105 GLY A O 1
ATOM 751 N N . GLY A 1 106 ? 12.095 5.545 -9.665 1.00 91.38 106 GLY A N 1
ATOM 752 C CA . GLY A 1 106 ? 10.986 4.587 -9.635 1.00 91.38 106 GLY A CA 1
ATOM 753 C C . GLY A 1 106 ? 11.357 3.162 -10.051 1.00 91.38 106 GLY A C 1
ATOM 754 O O . GLY A 1 106 ? 10.468 2.356 -10.316 1.00 91.38 106 GLY A O 1
ATOM 755 N N . ASN A 1 107 ? 12.651 2.845 -10.159 1.00 91.44 107 ASN A N 1
ATOM 756 C CA . ASN A 1 107 ? 13.118 1.526 -10.583 1.00 91.44 107 ASN A CA 1
ATOM 757 C C . ASN A 1 107 ? 14.096 0.943 -9.564 1.00 91.44 107 ASN A C 1
ATOM 759 O O . ASN A 1 107 ? 15.031 1.616 -9.130 1.00 91.44 107 ASN A O 1
ATOM 763 N N . SER A 1 108 ? 13.896 -0.321 -9.204 1.00 91.88 108 SER A N 1
ATOM 764 C CA . SER A 1 108 ? 14.794 -1.062 -8.323 1.00 91.88 108 SER A CA 1
ATOM 765 C C . SER A 1 108 ? 14.835 -2.529 -8.724 1.00 91.88 108 SER A C 1
ATOM 767 O O . SER A 1 108 ? 13.799 -3.161 -8.907 1.00 91.88 108 SER A O 1
ATOM 769 N N . THR A 1 109 ? 16.034 -3.095 -8.814 1.00 88.62 109 THR A N 1
ATOM 770 C CA . THR A 1 109 ? 16.247 -4.545 -8.958 1.00 88.62 109 THR A CA 1
ATOM 771 C C . THR A 1 109 ? 16.671 -5.195 -7.641 1.00 88.62 109 THR A C 1
ATOM 773 O O . THR A 1 109 ? 17.040 -6.366 -7.618 1.00 88.62 109 THR A O 1
ATOM 776 N N . THR A 1 110 ? 16.686 -4.423 -6.554 1.00 90.44 110 THR A N 1
ATOM 777 C CA . THR A 1 110 ? 17.039 -4.874 -5.208 1.00 90.44 110 THR A CA 1
ATOM 778 C C . THR A 1 110 ? 15.867 -4.658 -4.258 1.00 90.44 110 THR A C 1
ATOM 780 O O . THR A 1 110 ? 15.149 -3.665 -4.423 1.00 90.44 110 THR A O 1
ATOM 783 N N . PRO A 1 111 ? 15.704 -5.504 -3.226 1.00 92.31 111 PRO A N 1
ATOM 784 C CA . PRO A 1 111 ? 14.592 -5.342 -2.312 1.00 92.31 111 PRO A CA 1
ATOM 785 C C . PRO A 1 111 ? 14.621 -4.009 -1.559 1.00 92.31 111 PRO A C 1
ATOM 787 O O . PRO A 1 111 ? 15.666 -3.614 -1.037 1.00 92.31 111 PRO A O 1
ATOM 790 N N . LEU A 1 112 ? 13.469 -3.346 -1.464 1.00 94.81 112 LEU A N 1
ATOM 791 C CA . LEU A 1 112 ? 13.281 -2.118 -0.688 1.00 94.81 112 LEU A CA 1
ATOM 792 C C . LEU A 1 112 ? 12.231 -2.340 0.396 1.00 94.81 112 LEU A C 1
ATOM 794 O O . LEU A 1 112 ? 11.256 -3.065 0.198 1.00 94.81 112 LEU A O 1
ATOM 798 N N . GLN A 1 113 ? 12.450 -1.730 1.558 1.00 96.19 113 GLN A N 1
ATOM 799 C CA . GLN A 1 113 ? 11.571 -1.847 2.718 1.00 96.19 113 GLN A CA 1
ATOM 800 C C . GLN A 1 113 ? 10.878 -0.523 2.986 1.00 96.19 113 GLN A C 1
ATOM 802 O O . GLN A 1 113 ? 11.493 0.541 2.916 1.00 96.19 113 GLN A O 1
ATOM 807 N N . TYR A 1 114 ? 9.606 -0.616 3.342 1.00 96.56 114 TYR A N 1
ATOM 808 C CA . TYR A 1 114 ? 8.752 0.525 3.592 1.00 96.56 114 TYR A CA 1
ATOM 809 C C . TYR A 1 114 ? 7.939 0.315 4.864 1.00 96.56 114 TYR A C 1
ATOM 811 O O . TYR A 1 114 ? 7.578 -0.809 5.232 1.00 96.56 114 TYR A O 1
ATOM 819 N N . GLU A 1 115 ? 7.627 1.428 5.517 1.00 95.94 115 GLU A N 1
ATOM 820 C CA . GLU A 1 115 ? 6.879 1.456 6.761 1.00 95.94 115 GLU A CA 1
ATOM 821 C C . GLU A 1 115 ? 5.942 2.661 6.785 1.00 95.94 115 GLU A C 1
ATOM 823 O O . GLU A 1 115 ? 6.291 3.759 6.348 1.00 95.94 115 GLU A O 1
ATOM 828 N N . TYR A 1 116 ? 4.745 2.447 7.320 1.00 95.06 116 TYR A N 1
ATOM 829 C CA . TYR A 1 116 ? 3.784 3.494 7.613 1.00 95.06 116 TYR A CA 1
ATOM 830 C C . TYR A 1 116 ? 3.180 3.272 8.996 1.00 95.06 116 TYR A C 1
ATOM 832 O O . TYR A 1 116 ? 2.712 2.179 9.308 1.00 95.06 116 TYR A O 1
ATOM 840 N N . GLN A 1 117 ? 3.144 4.332 9.797 1.00 94.31 117 GLN A N 1
ATOM 841 C CA . GLN A 1 117 ? 2.494 4.354 11.100 1.00 94.31 117 GLN A CA 1
ATOM 842 C C . GLN A 1 117 ? 1.420 5.443 11.081 1.00 94.31 117 GLN A C 1
ATOM 844 O O . GLN A 1 117 ? 1.726 6.626 10.926 1.00 94.31 117 GLN A O 1
ATOM 849 N N . SER A 1 118 ? 0.157 5.056 11.258 1.00 88.69 118 SER A N 1
ATOM 850 C CA . SER A 1 118 ? -0.928 6.023 11.419 1.00 88.69 118 SER A CA 1
ATOM 851 C C . SER A 1 118 ? -0.837 6.680 12.794 1.00 88.69 118 SER A C 1
ATOM 853 O O . SER A 1 118 ? -0.575 5.983 13.777 1.00 88.69 118 SER A O 1
ATOM 855 N N . THR A 1 119 ? -1.165 7.965 12.893 1.00 81.12 119 THR A N 1
ATOM 856 C CA . THR A 1 119 ? -1.441 8.615 14.178 1.00 81.12 119 THR A CA 1
ATOM 857 C C . THR A 1 119 ? -2.924 8.425 14.527 1.00 81.12 119 THR A C 1
ATOM 859 O O . THR A 1 119 ? -3.807 8.606 13.686 1.00 81.12 119 THR A O 1
ATOM 862 N N . GLN A 1 120 ? -3.226 8.034 15.772 1.00 59.94 120 GLN A N 1
ATOM 863 C CA . GLN A 1 120 ? -4.587 7.699 16.249 1.00 59.94 120 GLN A CA 1
ATOM 864 C C . GLN A 1 120 ? -5.658 8.785 16.007 1.00 59.94 120 GLN A C 1
ATOM 866 O O . GLN A 1 120 ? -6.855 8.517 16.105 1.00 59.94 120 GLN A O 1
ATOM 871 N N . THR A 1 121 ? -5.259 10.010 15.679 1.00 56.47 121 THR A N 1
ATOM 872 C CA . THR A 1 121 ? -6.146 11.154 15.463 1.00 56.47 121 THR A CA 1
ATOM 873 C C . THR A 1 121 ? -6.887 11.141 14.124 1.00 56.47 121 THR A C 1
ATOM 875 O O . THR A 1 121 ? -7.991 11.672 14.049 1.00 56.47 121 THR A O 1
ATOM 878 N N . GLU A 1 122 ? -6.346 10.531 13.068 1.00 55.34 122 GLU A N 1
ATOM 879 C CA . GLU A 1 122 ? -6.862 10.756 11.704 1.00 55.34 122 GLU A CA 1
ATOM 880 C C . GLU A 1 122 ? -7.955 9.764 11.273 1.00 55.34 122 GLU A C 1
ATOM 882 O O . GLU A 1 122 ? -8.895 10.131 10.561 1.00 55.34 122 GLU A O 1
ATOM 887 N N . ILE A 1 123 ? -7.906 8.526 11.771 1.00 56.69 123 ILE A N 1
ATOM 888 C CA . ILE A 1 123 ? -8.857 7.469 11.383 1.00 56.69 123 ILE A CA 1
ATOM 889 C C . ILE A 1 123 ? -10.251 7.721 11.995 1.00 56.69 123 ILE A C 1
ATOM 891 O O . ILE A 1 123 ? -11.270 7.489 11.344 1.00 56.69 123 ILE A O 1
ATOM 895 N N . ALA A 1 124 ? -10.318 8.294 13.202 1.00 53.91 124 ALA A N 1
ATOM 896 C CA . ALA A 1 124 ? -11.583 8.618 13.868 1.00 53.91 124 ALA A CA 1
ATOM 897 C C . ALA A 1 124 ? -12.285 9.856 13.272 1.00 53.91 124 ALA A C 1
ATOM 899 O O . ALA A 1 124 ? -13.513 9.891 13.169 1.00 53.91 124 ALA A O 1
ATOM 900 N N . LEU A 1 125 ? -11.524 10.868 12.836 1.00 54.62 125 LEU A N 1
ATOM 901 C CA . LEU A 1 125 ? -12.079 12.112 12.287 1.00 54.62 125 LEU A CA 1
ATOM 902 C C . LEU A 1 125 ? -12.757 11.894 10.929 1.00 54.62 125 LEU A C 1
ATOM 904 O O . LEU A 1 125 ? -13.824 12.455 10.670 1.00 54.62 125 LEU A O 1
ATOM 908 N N . ALA A 1 126 ? -12.189 11.032 10.083 1.00 54.88 126 ALA A N 1
ATOM 909 C CA . ALA A 1 126 ? -12.735 10.770 8.756 1.00 54.88 126 ALA A CA 1
ATOM 910 C C . ALA A 1 126 ? -14.071 10.000 8.786 1.00 54.88 126 ALA A C 1
ATOM 912 O O . ALA A 1 126 ? -14.864 10.126 7.853 1.00 54.88 126 ALA A O 1
ATOM 913 N N . LEU A 1 127 ? -14.331 9.229 9.847 1.00 57.84 127 LEU A N 1
ATOM 914 C CA . LEU A 1 127 ? -15.605 8.533 10.073 1.00 57.84 127 LEU A CA 1
ATOM 915 C C . LEU A 1 127 ? -16.597 9.401 10.869 1.00 57.84 127 LEU A C 1
ATOM 917 O O . LEU A 1 127 ? -17.797 9.388 10.591 1.00 57.84 127 LEU A O 1
ATOM 921 N N . GLY A 1 128 ? -16.105 10.230 11.796 1.00 58.47 128 GLY A N 1
ATOM 922 C CA . GLY A 1 128 ? -16.930 11.157 12.577 1.00 58.47 128 GLY A CA 1
ATOM 923 C C . GLY A 1 128 ? -17.585 12.268 11.744 1.00 58.47 128 GLY A C 1
ATOM 924 O O . GLY A 1 128 ? -18.738 12.627 11.986 1.00 58.47 128 GLY A O 1
ATOM 925 N N . LEU A 1 129 ? -16.898 12.784 10.718 1.00 59.19 129 LEU A N 1
ATOM 926 C CA . LEU A 1 129 ? -17.431 13.852 9.859 1.00 59.19 129 LEU A CA 1
ATOM 927 C C . LEU A 1 129 ? -18.598 13.389 8.968 1.00 59.19 129 LEU A C 1
ATOM 929 O O . LEU A 1 129 ? -19.526 14.162 8.730 1.00 59.19 129 LEU A O 1
ATOM 933 N N . ALA A 1 130 ? -18.616 12.121 8.545 1.00 58.84 130 ALA A N 1
ATOM 934 C CA . ALA A 1 130 ? -19.718 11.558 7.760 1.00 58.84 130 ALA A CA 1
ATOM 935 C C . ALA A 1 130 ? -21.037 11.513 8.560 1.00 58.84 130 ALA A C 1
ATOM 937 O O . ALA A 1 130 ? -22.110 11.802 8.022 1.00 58.84 130 ALA A O 1
ATOM 938 N N . LEU A 1 131 ? -20.955 11.244 9.868 1.00 60.06 131 LEU A N 1
ATOM 939 C CA . LEU A 1 131 ? -22.108 11.241 10.776 1.00 60.06 131 LEU A CA 1
ATOM 940 C C . LEU A 1 131 ? -22.648 12.654 11.051 1.00 60.06 131 LEU A C 1
ATOM 942 O O . LEU A 1 131 ? -23.864 12.850 11.125 1.00 60.06 131 LEU A O 1
ATOM 946 N N . LEU A 1 132 ? -21.772 13.661 11.137 1.00 60.53 132 LEU A N 1
ATOM 947 C CA . LEU A 1 132 ? -22.183 15.058 11.330 1.00 60.53 132 LEU A CA 1
ATOM 948 C C . LEU A 1 132 ? -22.903 15.633 10.099 1.00 60.53 132 LEU A C 1
ATOM 950 O O . LEU A 1 132 ? -23.885 16.365 10.244 1.00 60.53 132 LEU A O 1
ATOM 954 N N . CYS A 1 133 ? -22.490 15.251 8.888 1.00 58.25 133 CYS A N 1
ATOM 955 C CA . CYS A 1 133 ? -23.188 15.634 7.658 1.00 58.25 133 CYS A CA 1
ATOM 956 C C . CYS A 1 133 ? -24.586 14.999 7.551 1.00 58.25 133 CYS A C 1
ATOM 958 O O . CYS A 1 133 ? -25.530 15.663 7.111 1.00 58.25 133 CYS A O 1
ATOM 960 N N . TYR A 1 134 ? -24.751 13.755 8.015 1.00 61.38 134 TYR A N 1
ATOM 961 C CA . TYR A 1 134 ? -26.049 13.074 8.046 1.00 61.38 134 TYR A CA 1
ATOM 962 C C . TYR A 1 134 ? -27.038 13.747 9.018 1.00 61.38 134 TYR A C 1
ATOM 964 O O . TYR A 1 134 ? -28.210 13.938 8.687 1.00 61.38 134 TYR A O 1
ATOM 972 N N . ALA A 1 135 ? -26.560 14.214 10.177 1.00 62.19 135 ALA A N 1
ATOM 973 C CA . ALA A 1 135 ? -27.374 14.959 11.141 1.00 62.19 135 ALA A CA 1
ATOM 974 C C . ALA A 1 135 ? -27.769 16.370 10.646 1.00 62.19 135 ALA A C 1
ATOM 976 O O . ALA A 1 135 ? -28.869 16.851 10.935 1.00 62.19 135 ALA A O 1
ATOM 977 N N . GLY A 1 136 ? -26.908 17.032 9.864 1.00 59.56 136 GLY A N 1
ATOM 978 C CA . GLY A 1 136 ? -27.153 18.380 9.336 1.00 59.56 136 GLY A CA 1
ATOM 979 C C . GLY A 1 136 ? -28.273 18.463 8.289 1.00 59.56 136 GLY A C 1
ATOM 980 O O . GLY A 1 136 ? -28.998 19.460 8.235 1.00 59.56 136 GLY A O 1
ATOM 981 N N . LEU A 1 137 ? -28.478 17.408 7.492 1.00 58.16 137 LEU A N 1
ATOM 982 C CA . LEU A 1 137 ? -29.484 17.381 6.418 1.00 58.16 137 LEU A CA 1
ATOM 983 C C . LEU A 1 137 ? -30.934 17.260 6.928 1.00 58.16 137 LEU A C 1
ATOM 985 O O . LEU A 1 137 ? -31.862 17.704 6.249 1.00 58.16 137 LEU A O 1
ATOM 989 N N . PHE A 1 138 ? -31.150 16.764 8.151 1.00 55.84 138 PHE A N 1
ATOM 990 C CA . PHE A 1 138 ? -32.486 16.640 8.761 1.00 55.84 138 PHE A CA 1
ATOM 991 C C . PHE A 1 138 ? -32.964 17.896 9.521 1.00 55.84 138 PHE A C 1
ATOM 993 O O . PHE A 1 138 ? -34.123 17.978 9.935 1.00 55.84 138 PHE A O 1
ATOM 1000 N N . SER A 1 139 ? -32.123 18.928 9.640 1.00 57.72 139 SER A N 1
ATOM 1001 C CA . SER A 1 139 ? -32.401 20.168 10.393 1.00 57.72 139 SER A CA 1
ATOM 1002 C C . SER A 1 139 ? -33.424 21.119 9.728 1.00 57.72 139 SER A C 1
ATOM 1004 O O . SER A 1 139 ? -33.870 22.106 10.314 1.00 57.72 139 SER A O 1
ATOM 1006 N N . LYS A 1 140 ? -33.883 20.832 8.502 1.00 55.72 140 LYS A N 1
ATOM 1007 C CA . LYS A 1 140 ? -34.771 21.739 7.741 1.00 55.72 140 LYS A CA 1
ATOM 1008 C C . LYS A 1 140 ? -36.200 21.873 8.308 1.00 55.72 140 LYS A C 1
ATOM 1010 O O . LYS A 1 140 ? -36.927 22.774 7.891 1.00 55.72 140 LYS A O 1
ATOM 1015 N N . ARG A 1 141 ? -36.640 21.038 9.261 1.00 58.41 141 ARG A N 1
ATOM 1016 C CA . ARG A 1 141 ? -37.985 21.141 9.869 1.00 58.41 141 ARG A CA 1
ATOM 1017 C C . ARG A 1 141 ? -37.935 21.925 11.185 1.00 58.41 141 ARG A C 1
ATOM 1019 O O . ARG A 1 141 ? -37.614 21.367 12.231 1.00 58.41 141 ARG A O 1
ATOM 1026 N N . LYS A 1 142 ? -38.345 23.206 11.140 1.00 56.78 142 LYS A N 1
ATOM 1027 C CA . LYS A 1 142 ? -38.384 24.168 12.275 1.00 56.78 142 LYS A CA 1
ATOM 1028 C C . LYS A 1 142 ? -38.965 23.599 13.583 1.00 56.78 142 LYS A C 1
ATOM 1030 O O . LYS A 1 142 ? -38.560 24.033 14.657 1.00 56.78 142 LYS A O 1
ATOM 1035 N N . LYS A 1 143 ? -39.873 22.618 13.496 1.00 58.66 143 LYS A N 1
ATOM 1036 C CA . LYS A 1 143 ? -40.522 21.949 14.637 1.00 58.66 143 LYS A CA 1
ATOM 1037 C C . LYS A 1 143 ? -39.561 21.117 15.504 1.00 58.66 143 LYS A C 1
ATOM 1039 O O . LYS A 1 143 ? -39.845 20.919 16.677 1.00 58.66 143 LYS A O 1
ATOM 1044 N N . TYR A 1 144 ? -38.418 20.683 14.968 1.00 63.97 144 TYR A N 1
ATOM 1045 C CA . TYR A 1 144 ? -37.450 19.833 15.675 1.00 63.97 144 TYR A CA 1
ATOM 1046 C C . TYR A 1 144 ? -36.120 20.544 15.970 1.00 63.97 144 TYR A C 1
ATOM 1048 O O . TYR A 1 144 ? -35.158 19.900 16.370 1.00 63.97 144 TYR A O 1
ATOM 1056 N N . ARG A 1 145 ? -36.065 21.880 15.828 1.00 65.38 145 ARG A N 1
ATOM 1057 C CA . ARG A 1 145 ? -34.845 22.695 16.008 1.00 65.38 145 ARG A CA 1
ATOM 1058 C C . ARG A 1 145 ? -34.210 22.571 17.398 1.00 65.38 145 ARG A C 1
ATOM 1060 O O . ARG A 1 145 ? -32.995 22.655 17.520 1.00 65.38 145 ARG A O 1
ATOM 1067 N N . TYR A 1 146 ? -35.025 22.363 18.429 1.00 67.25 146 TYR A N 1
ATOM 1068 C CA . TYR A 1 146 ? -34.574 22.215 19.818 1.00 67.25 146 TYR A CA 1
ATOM 1069 C C . TYR A 1 146 ? -34.576 20.758 20.298 1.00 67.25 146 TYR A C 1
ATOM 1071 O O . TYR A 1 146 ? -34.070 20.468 21.377 1.00 67.25 146 TYR A O 1
ATOM 1079 N N . LEU A 1 147 ? -35.104 19.835 19.482 1.00 69.12 147 LEU A N 1
ATOM 1080 C CA . LEU A 1 147 ? -35.110 18.403 19.766 1.00 69.12 147 LEU A CA 1
ATOM 1081 C C . LEU A 1 147 ? -33.690 17.828 19.968 1.00 69.12 147 LEU A C 1
ATOM 1083 O O . LEU A 1 147 ? -33.515 17.100 20.940 1.00 69.12 147 LEU A O 1
ATOM 1087 N N . PRO A 1 148 ? -32.656 18.166 19.160 1.00 62.09 148 PRO A N 1
ATOM 1088 C CA . PRO A 1 148 ? -31.313 17.633 19.396 1.00 62.09 148 PRO A CA 1
ATOM 1089 C C . PRO A 1 148 ? -30.683 18.176 20.686 1.00 62.09 148 PRO A C 1
ATOM 1091 O O . PRO A 1 148 ? -29.995 17.434 21.377 1.00 62.09 148 PRO A O 1
ATOM 1094 N N . ALA A 1 149 ? -30.962 19.431 21.058 1.00 68.19 149 ALA A N 1
ATOM 1095 C CA . ALA A 1 149 ? -30.488 20.016 22.315 1.00 68.19 149 ALA A CA 1
ATOM 1096 C C . ALA A 1 149 ? -31.157 19.368 23.543 1.00 68.19 149 ALA A C 1
ATOM 1098 O O . ALA A 1 149 ? -30.495 19.119 24.547 1.00 68.19 149 ALA A O 1
ATOM 1099 N N . LEU A 1 150 ? -32.450 19.037 23.443 1.00 73.12 150 LEU A N 1
ATOM 1100 C CA . LEU A 1 150 ? -33.190 18.311 24.478 1.00 73.12 150 LEU A CA 1
ATOM 1101 C C . LEU A 1 150 ? -32.677 16.869 24.635 1.00 73.12 150 LEU A C 1
ATOM 1103 O O . LEU A 1 150 ? -32.487 16.403 25.754 1.00 73.12 150 LEU A O 1
ATOM 1107 N N . VAL A 1 151 ? -32.410 16.177 23.523 1.00 75.06 151 VAL A N 1
ATOM 1108 C CA . VAL A 1 151 ? -31.841 14.819 23.527 1.00 75.06 151 VAL A CA 1
ATOM 1109 C C . VAL A 1 151 ? -30.425 14.815 24.112 1.00 75.06 151 VAL A C 1
ATOM 1111 O O . VAL A 1 151 ? -30.105 13.927 24.894 1.00 75.06 151 VAL A O 1
ATOM 1114 N N . LEU A 1 152 ? -29.604 15.830 23.817 1.00 67.75 152 LEU A N 1
ATOM 1115 C CA . LEU A 1 152 ? -28.281 16.005 24.426 1.00 67.75 152 LEU A CA 1
ATOM 1116 C C . LEU A 1 152 ? -28.360 16.243 25.939 1.00 67.75 152 LEU A C 1
ATOM 1118 O O . LEU A 1 152 ? -27.619 15.614 26.686 1.00 67.75 152 LEU A O 1
ATOM 1122 N N . LEU A 1 153 ? -29.280 17.090 26.408 1.00 72.31 153 LEU A N 1
ATOM 1123 C CA . LEU A 1 153 ? -29.486 17.324 27.843 1.00 72.31 153 LEU A CA 1
ATOM 1124 C C . LEU A 1 153 ? -29.948 16.063 28.584 1.00 72.31 153 LEU A C 1
ATOM 1126 O O . LEU A 1 153 ? -29.457 15.776 29.674 1.00 72.31 153 LEU A O 1
ATOM 1130 N N . LEU A 1 154 ? -30.847 15.282 27.981 1.00 70.56 154 LEU A N 1
ATOM 1131 C CA . LEU A 1 154 ? -31.303 14.009 28.543 1.00 70.56 154 LEU A CA 1
ATOM 1132 C C . LEU A 1 154 ? -30.202 12.937 28.517 1.00 70.56 154 LEU A C 1
ATOM 1134 O O . LEU A 1 154 ? -30.091 12.162 29.461 1.00 70.56 154 LEU A O 1
ATOM 1138 N N . ALA A 1 155 ? -29.352 12.920 27.488 1.00 66.38 155 ALA A N 1
ATOM 1139 C CA . ALA A 1 155 ? -28.206 12.017 27.412 1.00 66.38 155 ALA A CA 1
ATOM 1140 C C . ALA A 1 155 ? -27.134 12.352 28.462 1.00 66.38 155 ALA A C 1
ATOM 1142 O O . ALA A 1 155 ? -26.597 11.445 29.091 1.00 66.38 155 ALA A O 1
ATOM 1143 N N . VAL A 1 156 ? -26.865 13.638 28.713 1.00 69.06 156 VAL A N 1
ATOM 1144 C CA . VAL A 1 156 ? -25.949 14.082 29.780 1.00 69.06 156 VAL A CA 1
ATOM 1145 C C . VAL A 1 156 ? -26.519 13.748 31.165 1.00 69.06 156 VAL A C 1
ATOM 1147 O O . VAL A 1 156 ? -25.782 13.294 32.036 1.00 69.06 156 VAL A O 1
ATOM 1150 N N . ALA A 1 157 ? -27.836 13.877 31.360 1.00 65.25 157 ALA A N 1
ATOM 1151 C CA . ALA A 1 157 ? -28.502 13.453 32.595 1.00 65.25 157 ALA A CA 1
ATOM 1152 C C . ALA A 1 157 ? -28.523 11.921 32.781 1.00 65.25 157 ALA A C 1
ATOM 1154 O O . ALA A 1 157 ? -28.525 11.433 33.908 1.00 65.25 157 ALA A O 1
ATOM 1155 N N . ALA A 1 158 ? -28.501 11.143 31.695 1.00 61.88 158 ALA A N 1
ATOM 1156 C CA . ALA A 1 158 ? -28.375 9.686 31.756 1.00 61.88 158 ALA A CA 1
ATOM 1157 C C . ALA A 1 158 ? -26.943 9.222 32.086 1.00 61.88 158 ALA A C 1
ATOM 1159 O O . ALA A 1 158 ? -26.754 8.091 32.528 1.00 61.88 158 ALA A O 1
ATOM 1160 N N . GLN A 1 159 ? -25.937 10.089 31.918 1.00 60.47 159 GLN A N 1
ATOM 1161 C CA . GLN A 1 159 ? -24.543 9.805 32.278 1.00 60.47 159 GLN A CA 1
ATOM 1162 C C . G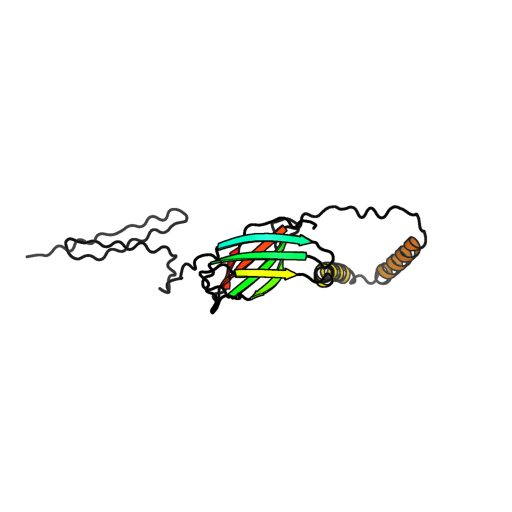LN A 1 159 ? -24.232 10.058 33.761 1.00 60.47 159 GLN A C 1
ATOM 1164 O O . GLN A 1 159 ? -23.239 9.540 34.264 1.00 60.47 159 GLN A O 1
ATOM 1169 N N . SER A 1 160 ? -25.074 10.801 34.486 1.00 59.47 160 SER A N 1
ATOM 1170 C CA . SER A 1 160 ? -24.918 11.040 35.930 1.00 59.47 160 SER A CA 1
ATOM 1171 C C . SER A 1 160 ? -25.559 9.963 36.819 1.00 59.47 160 SER A C 1
ATOM 1173 O O . SER A 1 160 ? -25.458 10.042 38.043 1.00 59.47 160 SER A O 1
ATOM 1175 N N . SER A 1 161 ? -26.148 8.911 36.238 1.00 49.16 161 SER A N 1
ATOM 1176 C CA . SER A 1 161 ? -26.565 7.703 36.960 1.00 49.16 161 SER A CA 1
ATOM 1177 C C . SER A 1 161 ? -25.599 6.557 36.656 1.00 49.16 161 SER A C 1
ATOM 1179 O O . SER A 1 161 ? -25.817 5.726 35.775 1.00 49.16 161 SER A O 1
ATOM 1181 N N . CYS A 1 162 ? -24.480 6.536 37.381 1.00 57.06 162 CYS A N 1
ATOM 1182 C CA . CYS A 1 162 ? -23.515 5.444 37.355 1.00 57.06 162 CYS A CA 1
ATOM 1183 C C . CYS A 1 162 ? -24.168 4.138 37.831 1.00 57.06 162 CYS A C 1
ATOM 1185 O O . CYS A 1 162 ? -24.106 3.799 39.009 1.00 57.06 162 CYS A O 1
ATOM 1187 N N . THR A 1 163 ? -24.717 3.344 36.913 1.00 49.81 163 THR A N 1
ATOM 1188 C CA . THR A 1 163 ? -24.577 1.897 37.072 1.00 49.81 163 THR A CA 1
ATOM 1189 C C . THR A 1 163 ? -23.220 1.549 36.497 1.00 49.81 163 THR A C 1
ATOM 1191 O O . THR A 1 163 ? -22.966 1.764 35.314 1.00 49.81 163 THR A O 1
ATOM 1194 N N . LYS A 1 164 ? -2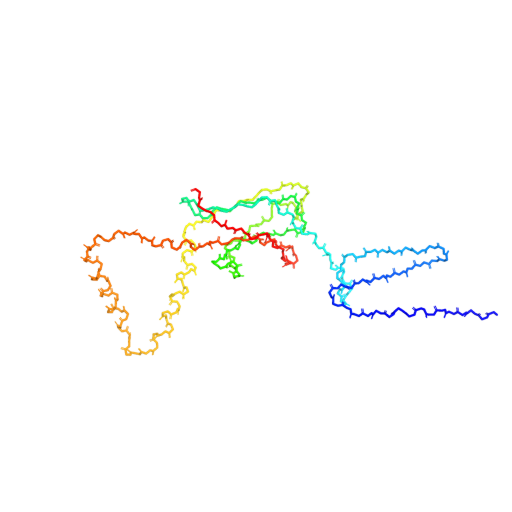2.343 1.030 37.353 1.00 47.31 164 LYS A N 1
ATOM 1195 C CA . LYS A 1 164 ? -21.142 0.297 36.967 1.00 47.31 164 LYS A CA 1
ATOM 1196 C C . LYS A 1 164 ? -21.601 -0.911 36.137 1.00 47.31 164 LYS A C 1
ATOM 1198 O O . LYS A 1 164 ? -21.839 -1.982 36.674 1.00 47.31 164 LYS A O 1
ATOM 1203 N N . LYS A 1 165 ? -21.872 -0.686 34.853 1.00 39.72 165 LYS A N 1
ATOM 1204 C CA . LYS A 1 165 ? -21.941 -1.728 33.841 1.00 39.72 165 LYS A CA 1
ATOM 1205 C C . LYS A 1 165 ? -20.581 -1.714 33.201 1.00 39.72 165 LYS A C 1
ATOM 1207 O O . LYS A 1 165 ? -20.167 -0.699 32.639 1.00 39.72 165 LYS A O 1
ATOM 1212 N N . ASP A 1 166 ? -19.883 -2.811 33.423 1.00 42.22 166 ASP A N 1
ATOM 1213 C CA . ASP A 1 166 ? -18.634 -3.149 32.785 1.00 42.22 166 ASP A CA 1
ATOM 1214 C C . ASP A 1 166 ? -18.681 -2.660 31.346 1.00 42.22 166 ASP A C 1
ATOM 1216 O O . ASP A 1 166 ? -19.580 -2.990 30.569 1.00 42.22 166 ASP A O 1
ATOM 1220 N N . ARG A 1 167 ? -17.749 -1.770 31.021 1.00 39.28 167 ARG A N 1
ATOM 1221 C CA . ARG A 1 167 ? -17.537 -1.299 29.664 1.00 39.28 167 ARG A CA 1
ATOM 1222 C C . ARG A 1 167 ? -16.844 -2.433 28.915 1.00 39.28 167 ARG A C 1
ATOM 1224 O O . ARG A 1 167 ? -15.702 -2.307 28.493 1.00 39.28 167 ARG A O 1
ATOM 1231 N N . GLU A 1 168 ? -17.553 -3.546 28.776 1.00 41.53 168 GLU A N 1
ATOM 1232 C CA . GLU A 1 168 ? -17.345 -4.514 27.721 1.00 41.53 168 GLU A CA 1
ATOM 1233 C C . GLU A 1 168 ? -17.804 -3.795 26.456 1.00 41.53 168 GLU A C 1
ATOM 1235 O O . GLU A 1 168 ? -18.946 -3.882 26.004 1.00 41.53 168 GLU A O 1
ATOM 1240 N N . LEU A 1 169 ? -16.914 -2.926 25.969 1.00 42.12 169 LEU A N 1
ATOM 1241 C CA . LEU A 1 169 ? -16.975 -2.406 24.624 1.00 42.12 169 LEU A CA 1
ATOM 1242 C C . LEU A 1 169 ? -17.039 -3.660 23.765 1.00 42.12 169 LEU A C 1
ATOM 1244 O O . LEU A 1 169 ? -16.043 -4.375 23.672 1.00 42.12 169 LEU A O 1
ATOM 1248 N N . GLN A 1 170 ? -18.233 -3.974 23.262 1.00 38.12 170 GLN A N 1
ATOM 1249 C CA . GLN A 1 170 ? -18.447 -5.090 22.367 1.00 38.12 170 GLN A CA 1
ATOM 1250 C C . GLN A 1 170 ? -17.401 -4.972 21.272 1.00 38.12 170 GLN A C 1
ATOM 1252 O O . GLN A 1 170 ? -17.473 -4.119 20.391 1.00 38.12 170 GLN A O 1
ATOM 1257 N N . THR A 1 171 ? -16.384 -5.813 21.388 1.00 43.62 171 THR A N 1
ATOM 1258 C CA . THR A 1 171 ? -15.414 -6.061 20.350 1.00 43.62 171 THR A CA 1
ATOM 1259 C C . THR A 1 171 ? -16.157 -6.901 19.317 1.00 43.62 171 THR A C 1
ATOM 1261 O O . THR A 1 171 ? -15.919 -8.088 19.125 1.00 43.62 171 THR A O 1
ATOM 1264 N N . THR A 1 172 ? -17.097 -6.287 18.595 1.00 42.47 172 THR A N 1
ATOM 1265 C CA . THR A 1 172 ? -17.165 -6.624 17.182 1.00 42.47 172 THR A CA 1
ATOM 1266 C C . THR A 1 172 ? -15.806 -6.196 16.656 1.00 42.47 172 THR A C 1
ATOM 1268 O O . THR A 1 172 ? -15.594 -5.038 16.309 1.00 42.47 172 THR A O 1
ATOM 1271 N N . ARG A 1 173 ? -14.831 -7.114 16.721 1.00 53.03 173 ARG A N 1
ATOM 1272 C CA . ARG A 1 173 ? -13.572 -7.007 15.995 1.00 53.03 173 ARG A CA 1
ATOM 1273 C C . ARG A 1 173 ? -13.974 -6.943 14.534 1.00 53.03 173 ARG A C 1
ATOM 1275 O O . ARG A 1 173 ? -14.102 -7.969 13.867 1.00 53.03 173 ARG A O 1
ATOM 1282 N N . HIS A 1 174 ? -14.307 -5.744 14.070 1.00 58.50 174 HIS A N 1
ATOM 1283 C CA . HIS A 1 174 ? -14.484 -5.474 12.664 1.00 58.50 174 HIS A CA 1
ATOM 1284 C C . HIS A 1 174 ? -13.130 -5.808 12.067 1.00 58.50 174 HIS A C 1
ATOM 1286 O O . HIS A 1 174 ? -12.125 -5.168 12.373 1.00 58.50 174 HIS A O 1
ATOM 1292 N N . HIS A 1 175 ? -13.092 -6.931 11.356 1.00 75.12 175 HIS A N 1
ATOM 1293 C CA . HIS A 1 175 ? -11.892 -7.399 10.700 1.00 75.12 175 HIS A CA 1
ATOM 1294 C C . HIS A 1 175 ? -11.503 -6.299 9.723 1.00 75.12 175 HIS A C 1
ATOM 1296 O O . HIS A 1 175 ? -12.185 -6.107 8.722 1.00 75.12 175 HIS A O 1
ATOM 1302 N N . LEU A 1 176 ? -10.459 -5.542 10.046 1.00 88.19 176 LEU A N 1
ATOM 1303 C CA . LEU A 1 176 ? -9.956 -4.536 9.135 1.00 88.19 176 LEU A CA 1
ATOM 1304 C C . LEU A 1 176 ? -9.077 -5.250 8.114 1.00 88.19 176 LEU A C 1
ATOM 1306 O O . LEU A 1 176 ? -8.166 -6.002 8.466 1.00 88.19 176 LEU A O 1
ATOM 1310 N N . TYR A 1 177 ? -9.380 -5.039 6.846 1.00 92.25 177 TYR A N 1
ATOM 1311 C CA . TYR A 1 177 ? -8.607 -5.533 5.723 1.00 92.25 177 TYR A CA 1
ATOM 1312 C C . TYR A 1 177 ? -7.730 -4.414 5.188 1.00 92.25 177 TYR A C 1
ATOM 1314 O O . TYR A 1 177 ? -8.128 -3.251 5.184 1.00 92.25 177 TYR A O 1
ATOM 1322 N N . LEU A 1 178 ? -6.546 -4.771 4.710 1.00 94.75 178 LEU A N 1
ATOM 1323 C CA . LEU A 1 178 ? -5.590 -3.843 4.131 1.00 94.75 178 LEU A CA 1
ATOM 1324 C C . LEU A 1 178 ? -5.074 -4.382 2.802 1.00 94.75 178 LEU A C 1
ATOM 1326 O O . LEU A 1 178 ? -4.831 -5.581 2.654 1.00 94.75 178 LEU A O 1
ATOM 1330 N N . ARG A 1 179 ? -4.880 -3.478 1.848 1.00 95.94 179 ARG A N 1
ATOM 1331 C CA . ARG A 1 179 ? -4.112 -3.717 0.627 1.00 95.94 179 ARG A CA 1
ATOM 1332 C C . ARG A 1 179 ? -3.252 -2.498 0.317 1.00 95.94 179 ARG A C 1
ATOM 1334 O O . ARG A 1 179 ? -3.527 -1.394 0.784 1.00 95.94 179 ARG A O 1
ATOM 1341 N N . ILE A 1 180 ? -2.235 -2.707 -0.499 1.00 96.75 180 ILE A N 1
ATOM 1342 C CA . ILE A 1 180 ? -1.356 -1.653 -0.991 1.00 96.75 180 ILE A CA 1
ATOM 1343 C C . ILE A 1 180 ? -1.568 -1.560 -2.495 1.00 96.75 180 ILE A C 1
ATOM 1345 O O . ILE A 1 180 ? -1.512 -2.574 -3.188 1.00 96.75 180 ILE A O 1
ATOM 1349 N N . ALA A 1 181 ? -1.835 -0.362 -2.999 1.00 96.19 181 ALA A N 1
ATOM 1350 C CA . ALA A 1 181 ? -1.869 -0.098 -4.427 1.00 96.19 181 ALA A CA 1
ATOM 1351 C C . ALA A 1 181 ? -0.557 0.572 -4.828 1.00 96.19 181 ALA A C 1
ATOM 1353 O O . ALA A 1 181 ? -0.274 1.689 -4.412 1.00 96.19 181 ALA A O 1
ATOM 1354 N N . GLN A 1 182 ? 0.248 -0.105 -5.631 1.00 95.56 182 GLN A N 1
ATOM 1355 C CA . GLN A 1 182 ? 1.317 0.540 -6.370 1.00 95.56 182 GLN A CA 1
ATOM 1356 C C . GLN A 1 182 ? 0.694 1.419 -7.457 1.00 95.56 182 GLN A C 1
ATOM 1358 O O . GLN A 1 182 ? -0.192 0.959 -8.177 1.00 95.56 182 GLN A O 1
ATOM 1363 N N . VAL A 1 183 ? 1.167 2.654 -7.576 1.00 94.75 183 VAL A N 1
ATOM 1364 C CA . VAL A 1 183 ? 0.810 3.590 -8.638 1.00 94.75 183 VAL A CA 1
ATOM 1365 C C . VAL A 1 183 ? 2.071 3.896 -9.431 1.00 94.75 183 VAL A C 1
ATOM 1367 O O . VAL A 1 183 ? 3.085 4.310 -8.865 1.00 94.75 183 VAL A O 1
ATOM 1370 N N . ASP A 1 184 ? 2.035 3.640 -10.732 1.00 92.69 184 ASP A N 1
ATOM 1371 C CA . ASP A 1 184 ? 3.139 3.995 -11.616 1.00 92.69 184 ASP A CA 1
ATOM 1372 C C . ASP A 1 184 ? 3.125 5.491 -11.970 1.00 92.69 184 ASP A C 1
ATOM 1374 O O . ASP A 1 184 ? 2.204 6.240 -11.627 1.00 92.69 184 ASP A O 1
ATOM 1378 N N . LYS A 1 185 ? 4.168 5.939 -12.667 1.00 89.38 185 LYS A N 1
ATOM 1379 C CA . LYS A 1 185 ? 4.297 7.336 -13.107 1.00 89.38 185 LYS A CA 1
ATOM 1380 C C . LYS A 1 185 ? 3.263 7.760 -14.151 1.00 89.38 185 LYS A C 1
ATOM 1382 O O . LYS A 1 185 ? 3.073 8.957 -14.355 1.00 89.38 185 LYS A O 1
ATOM 1387 N N . ASP A 1 186 ? 2.593 6.799 -14.775 1.00 90.81 186 ASP A N 1
ATOM 1388 C CA . ASP A 1 186 ? 1.540 7.007 -15.767 1.00 90.81 186 ASP A CA 1
ATOM 1389 C C . ASP A 1 186 ? 0.132 6.969 -15.126 1.00 90.81 186 ASP A C 1
ATOM 1391 O O . ASP A 1 186 ? -0.874 7.251 -15.779 1.00 90.81 186 ASP A O 1
ATOM 1395 N N . GLY A 1 187 ? 0.050 6.675 -13.822 1.00 89.12 187 GLY A N 1
ATOM 1396 C CA . GLY A 1 187 ? -1.171 6.597 -13.025 1.00 89.12 187 GLY A CA 1
ATOM 1397 C C . GLY A 1 187 ? -1.859 5.227 -13.015 1.00 89.12 187 GLY A C 1
ATOM 1398 O O . GLY A 1 187 ? -2.915 5.094 -12.384 1.00 89.12 187 GLY A O 1
ATOM 1399 N N . ALA A 1 188 ? -1.306 4.204 -13.673 1.00 88.06 188 ALA A N 1
ATOM 1400 C CA . ALA A 1 188 ? -1.841 2.850 -13.606 1.00 88.06 188 ALA A CA 1
ATOM 1401 C C . ALA A 1 188 ? -1.603 2.244 -12.217 1.00 88.06 188 ALA A C 1
ATOM 1403 O O . ALA A 1 188 ? -0.599 2.513 -11.553 1.00 88.06 188 ALA A O 1
ATOM 1404 N N . LYS A 1 189 ? -2.559 1.424 -11.759 1.00 91.44 189 LYS A N 1
ATOM 1405 C CA . LYS A 1 189 ? -2.541 0.843 -10.414 1.00 91.44 189 LYS A CA 1
ATOM 1406 C C . LYS A 1 189 ? -2.431 -0.671 -10.434 1.00 91.44 189 LYS A C 1
ATOM 1408 O O . LYS A 1 189 ? -3.235 -1.343 -11.078 1.00 91.44 189 LYS A O 1
ATOM 1413 N N . THR A 1 190 ? -1.526 -1.191 -9.615 1.00 91.00 190 THR A N 1
ATOM 1414 C CA . THR A 1 190 ? -1.386 -2.621 -9.326 1.00 91.00 190 THR A CA 1
ATOM 1415 C C . THR A 1 190 ? -1.566 -2.850 -7.835 1.00 91.00 190 THR A C 1
ATOM 1417 O O . THR A 1 190 ? -0.969 -2.159 -7.017 1.00 91.00 190 THR A O 1
ATOM 1420 N N . TYR A 1 191 ? -2.376 -3.834 -7.457 1.00 92.62 191 TYR A N 1
ATOM 1421 C CA . TYR A 1 191 ? -2.701 -4.089 -6.056 1.00 92.62 191 TYR A CA 1
ATOM 1422 C C . TYR A 1 191 ? -1.933 -5.282 -5.493 1.00 92.62 191 TYR A C 1
ATOM 1424 O O . TYR A 1 191 ? -1.751 -6.301 -6.159 1.00 92.62 191 TYR A O 1
ATOM 1432 N N . SER A 1 192 ? -1.548 -5.178 -4.226 1.00 93.75 192 SER A N 1
ATOM 1433 C CA . SER A 1 192 ? -1.088 -6.309 -3.434 1.00 93.75 192 SER A CA 1
ATOM 1434 C C . SER A 1 192 ? -2.231 -7.277 -3.120 1.00 93.75 192 SER A C 1
ATOM 1436 O O . SER A 1 192 ? -3.417 -6.967 -3.272 1.00 93.75 192 SER A O 1
ATOM 1438 N N . ARG A 1 193 ? -1.880 -8.434 -2.545 1.00 92.38 193 ARG A N 1
ATOM 1439 C CA . ARG A 1 193 ? -2.866 -9.269 -1.845 1.00 92.38 193 ARG A CA 1
ATOM 1440 C C . ARG A 1 193 ? -3.530 -8.486 -0.708 1.00 92.38 193 ARG A C 1
ATOM 1442 O O . ARG A 1 193 ? -2.896 -7.628 -0.089 1.00 92.38 193 ARG A O 1
ATOM 1449 N N . ILE A 1 194 ? -4.777 -8.838 -0.415 1.00 93.88 194 ILE A N 1
ATOM 1450 C CA . ILE A 1 194 ? -5.504 -8.332 0.749 1.00 93.88 194 ILE A CA 1
ATOM 1451 C C . ILE A 1 194 ? -5.053 -9.123 1.979 1.00 93.88 194 ILE A C 1
ATOM 1453 O O . ILE A 1 194 ? -5.041 -10.355 1.960 1.00 93.88 194 ILE A O 1
ATOM 1457 N N . ILE A 1 195 ? -4.700 -8.421 3.052 1.00 93.94 195 ILE A N 1
ATOM 1458 C CA . ILE A 1 195 ? -4.358 -9.011 4.348 1.00 93.94 195 ILE A CA 1
ATOM 1459 C C . ILE A 1 195 ? -5.332 -8.540 5.426 1.00 93.94 195 ILE A C 1
ATOM 1461 O O . ILE A 1 195 ? -5.946 -7.482 5.304 1.00 93.94 195 ILE A O 1
ATOM 1465 N N . LYS A 1 196 ? -5.477 -9.329 6.492 1.00 92.88 196 LYS A N 1
ATOM 1466 C CA . LYS A 1 196 ? -6.185 -8.906 7.704 1.00 92.88 196 LYS A CA 1
ATOM 1467 C C . LYS A 1 196 ? -5.209 -8.187 8.625 1.00 92.88 196 LYS A C 1
ATOM 1469 O O . LYS A 1 196 ? -4.097 -8.671 8.820 1.00 92.88 196 LYS A O 1
ATOM 1474 N N . VAL A 1 197 ? -5.641 -7.070 9.192 1.00 91.50 197 VAL A N 1
ATOM 1475 C CA . VAL A 1 197 ? -4.897 -6.352 10.226 1.00 91.50 197 VAL A CA 1
ATOM 1476 C C . VAL A 1 197 ? -5.033 -7.108 11.544 1.00 91.50 197 VAL A C 1
ATOM 1478 O O . VAL A 1 197 ? -6.141 -7.478 11.938 1.00 91.50 197 VAL A O 1
ATOM 1481 N N . THR A 1 198 ? -3.911 -7.357 12.213 1.00 90.81 198 THR A N 1
ATOM 1482 C CA . THR A 1 198 ? -3.872 -8.046 13.510 1.00 90.81 198 THR A CA 1
ATOM 1483 C C . THR A 1 198 ? -3.708 -7.059 14.664 1.00 90.81 198 THR A C 1
ATOM 1485 O O . THR A 1 198 ? -3.454 -5.876 14.462 1.00 90.81 198 THR A O 1
ATOM 1488 N N . GLU A 1 199 ? -3.864 -7.531 15.893 1.00 85.62 199 GLU A N 1
ATOM 1489 C CA . GLU A 1 199 ? -3.377 -6.815 17.078 1.00 85.62 199 GLU A CA 1
ATOM 1490 C C . GLU A 1 199 ? -1.956 -7.319 17.367 1.00 85.62 199 GLU A C 1
ATOM 1492 O O . GLU A 1 199 ? -1.681 -8.498 17.120 1.00 85.62 199 GLU A O 1
ATOM 1497 N N . GLU A 1 200 ? -1.056 -6.425 17.782 1.00 72.31 200 GLU A N 1
ATOM 1498 C CA . GLU A 1 200 ? 0.294 -6.788 18.252 1.00 72.31 200 GLU A CA 1
ATOM 1499 C C . GLU A 1 200 ? 0.279 -7.314 19.694 1.00 72.31 200 GLU A C 1
ATOM 1501 O O . GLU A 1 200 ? -0.482 -6.761 20.524 1.00 72.31 200 GLU A O 1
#

Foldseek 3Di:
DDDDDDDDDDDDDDDPDDDFDWDWDDDPPDTDTDGDPADDDPVRPGPPPFDDFAKDDWAWAQDPFGIKIKTKTQWWTLFFWKFKWKDLVLPDTDTDDIGGDPPDNRTDNHMDMDMDTDGPPPVVVVVVVVVVVVVVVPCPDPVCVCVVVVVVVVVVVVVVDDPPDPPVVPPPVSFMKIKMWTQGPVGDTDIDDIDTYYYD

Radius of gyration: 28.6 Å; chains: 1; bounding box: 58×43×105 Å